Protein AF-A0A6N9UDH8-F1 (afdb_monomer)

Radius of gyration: 23.24 Å; Cα contacts (8 Å, |Δi|>4): 246; chains: 1; bounding box: 68×42×66 Å

Nearest PDB structures (foldseek):
  5zhv-assembly1_B  TM=7.743E-01  e=1.890E-01  Mycobacterium tuberculosis H37Rv
  3l9f-assembly2_C  TM=6.237E-01  e=5.516E-01  Streptococcus mutans UA159
  3kn1-assembly1_A  TM=4.783E-01  e=1.127E+00  Homo sapiens
  6hiv-assembly1_BN  TM=2.450E-01  e=2.397E-01  Trypanosoma brucei brucei
  7aoi-assembly1_BN  TM=2.196E-01  e=3.228E-01  Trypanosoma brucei

Solvent-accessible surface area (backbone atoms only — not comparable to full-atom values): 11457 Å² total; per-residue (Å²): 134,87,71,74,42,57,47,70,57,99,63,96,19,55,57,55,58,36,44,77,68,72,48,82,66,96,52,63,62,60,62,48,49,58,35,36,77,69,52,23,34,47,79,46,80,40,92,46,98,90,48,73,36,41,28,42,32,76,30,75,60,23,48,53,52,52,32,52,75,71,67,38,70,75,89,75,78,82,51,56,74,56,68,52,71,68,55,44,48,57,50,27,48,28,51,69,35,42,91,77,22,29,46,58,89,78,49,62,77,76,51,48,57,46,35,42,70,20,38,68,94,53,49,32,57,48,26,32,44,80,46,78,44,81,43,77,42,82,66,58,52,96,92,52,79,79,50,77,50,72,50,80,44,49,21,35,30,73,36,72,63,24,51,50,51,46,69,74,39,45,67,61,46,46,63,75,38,66,90,46,80,67,71,79,82,67,80,78,77,79,82,81,124

Mean predicted aligned error: 14.19 Å

Organism: Streptomyces halstedii (NCBI:txid1944)

Secondary structure (DSSP, 8-state):
-PPPEESS-SSS-HHHHHHTTT---TTHHHHHHHHHHTTSEEEEEE--SSS-EEEEEE-HHHHHHHHHHTT--S-----TTPPPHHHHHHHHHHHHHGGG-EEGGGS-HHHHHHHHS-BGGGTB---EEEEEEEEEEE---TTSPP-EEEEEEEEEEE-HHHHHHHHHHHHHHHHH-TTS--PPPPPPPP---

Sequence (193 aa):
MWRRIPLNTAGPTLTSRLRSKGVHDPGASSTLTALTNRGLVEVDYLPGLLSTIVCVRITPAGRTTARAGLGYGTRWVKHQWALSEWLWREFTKVVAAGEDGLRTEQMWPSAHGYLVHGELVRGNRPYLRVEKTQIKVDQSGPGEAPYYTSYERCCYVLVDAGRAHYAERLADYREVYPDVAAPDLPPAPATTS

Structure (mmCIF, N/CA/C/O backbone):
data_AF-A0A6N9UDH8-F1
#
_entry.id   AF-A0A6N9UDH8-F1
#
loop_
_atom_site.group_PDB
_atom_site.id
_atom_site.type_symbol
_atom_site.label_atom_id
_atom_site.label_alt_id
_atom_site.label_comp_id
_atom_site.label_asym_id
_atom_site.label_entity_id
_atom_site.label_seq_id
_atom_site.pdbx_PDB_ins_code
_atom_site.Cartn_x
_atom_site.Cartn_y
_atom_site.Cartn_z
_atom_site.occupancy
_atom_site.B_iso_or_equiv
_atom_site.auth_seq_id
_atom_site.auth_comp_id
_atom_site.auth_asym_id
_atom_site.auth_atom_id
_atom_site.pdbx_PDB_model_num
ATOM 1 N N . MET A 1 1 ? 11.562 3.421 -2.581 1.00 42.09 1 MET A N 1
ATOM 2 C CA . MET A 1 1 ? 13.025 3.232 -2.701 1.00 42.09 1 MET A CA 1
ATOM 3 C C . MET A 1 1 ? 13.328 1.794 -2.293 1.00 42.09 1 MET A C 1
ATOM 5 O O . MET A 1 1 ? 13.023 1.440 -1.161 1.00 42.09 1 MET A O 1
ATOM 9 N N . TRP A 1 2 ? 13.763 0.930 -3.217 1.00 56.19 2 TRP A N 1
ATOM 10 C CA . TRP A 1 2 ? 13.979 -0.496 -2.914 1.00 56.19 2 TRP A CA 1
ATOM 11 C C . TRP A 1 2 ? 15.327 -0.710 -2.219 1.00 56.19 2 TRP A C 1
ATOM 13 O O . TRP A 1 2 ? 16.298 -0.013 -2.510 1.00 56.19 2 TRP A O 1
ATOM 23 N N . ARG A 1 3 ? 15.344 -1.637 -1.257 1.00 67.06 3 ARG A N 1
ATOM 24 C CA . ARG A 1 3 ? 16.438 -1.829 -0.296 1.00 67.06 3 ARG A CA 1
ATOM 25 C C . ARG A 1 3 ? 17.605 -2.602 -0.919 1.00 67.06 3 ARG A C 1
ATOM 27 O O . ARG A 1 3 ? 17.388 -3.510 -1.716 1.00 67.06 3 ARG A O 1
ATOM 34 N N . ARG A 1 4 ? 18.830 -2.261 -0.510 1.00 76.81 4 ARG A N 1
ATOM 35 C CA . ARG A 1 4 ? 20.032 -3.077 -0.747 1.00 76.81 4 ARG A CA 1
ATOM 36 C C . ARG A 1 4 ? 19.897 -4.386 0.029 1.00 76.81 4 ARG A C 1
ATOM 38 O O . ARG A 1 4 ? 19.589 -4.346 1.221 1.00 76.81 4 ARG A O 1
ATOM 45 N N . ILE A 1 5 ? 20.115 -5.522 -0.630 1.00 77.75 5 ILE A N 1
ATOM 46 C CA . ILE A 1 5 ? 20.046 -6.840 0.012 1.00 77.75 5 ILE A CA 1
ATOM 47 C C . ILE A 1 5 ? 21.467 -7.409 0.101 1.00 77.75 5 ILE A C 1
ATOM 49 O O . ILE A 1 5 ? 22.116 -7.549 -0.938 1.00 77.75 5 ILE A O 1
ATOM 53 N N . PRO A 1 6 ? 21.971 -7.726 1.306 1.00 70.88 6 PRO A N 1
ATOM 54 C CA . PRO A 1 6 ? 23.271 -8.363 1.455 1.00 70.88 6 PRO A CA 1
ATOM 55 C C . PRO A 1 6 ? 23.224 -9.820 0.978 1.00 70.88 6 PRO A C 1
ATOM 57 O O . PRO A 1 6 ? 22.298 -10.573 1.297 1.00 70.88 6 PRO A O 1
ATOM 60 N N . LEU A 1 7 ? 24.241 -10.216 0.219 1.00 70.06 7 LEU A N 1
ATOM 61 C CA . LEU A 1 7 ? 24.349 -11.535 -0.396 1.00 70.06 7 LEU A CA 1
ATOM 62 C C . LEU A 1 7 ? 25.154 -12.523 0.465 1.00 70.06 7 LEU A C 1
ATOM 64 O O . LEU A 1 7 ? 24.842 -13.709 0.471 1.00 70.06 7 LEU A O 1
ATOM 68 N N . ASN A 1 8 ? 26.147 -12.051 1.224 1.00 66.06 8 ASN A N 1
ATOM 69 C CA . ASN A 1 8 ? 27.139 -12.886 1.916 1.00 66.06 8 ASN A CA 1
ATOM 70 C C . ASN A 1 8 ? 27.341 -12.539 3.410 1.00 66.06 8 ASN A C 1
ATOM 72 O O . ASN A 1 8 ? 28.464 -12.530 3.903 1.00 66.06 8 ASN A O 1
ATOM 76 N N . THR A 1 9 ? 26.269 -12.257 4.153 1.00 58.06 9 THR A N 1
ATOM 77 C CA . THR A 1 9 ? 26.335 -12.032 5.613 1.00 58.06 9 THR A CA 1
ATOM 78 C C . THR A 1 9 ? 26.135 -13.317 6.431 1.00 58.06 9 THR A C 1
ATOM 80 O O . THR A 1 9 ? 25.664 -14.324 5.921 1.00 58.06 9 THR A O 1
ATOM 83 N N . ALA A 1 10 ? 26.467 -13.294 7.727 1.00 48.41 10 ALA A N 1
ATOM 84 C CA . ALA A 1 10 ? 26.356 -14.448 8.635 1.00 48.41 10 ALA A CA 1
ATOM 85 C C . ALA A 1 10 ? 24.906 -14.844 9.034 1.00 48.41 10 ALA A C 1
ATOM 87 O O . ALA A 1 10 ? 24.718 -15.783 9.800 1.00 48.41 10 ALA A O 1
ATOM 88 N N . GLY A 1 11 ? 23.880 -14.133 8.542 1.00 52.06 11 GLY A N 1
ATOM 89 C CA . GLY A 1 11 ? 22.453 -14.426 8.775 1.00 52.06 11 GLY A CA 1
ATOM 90 C C . GLY A 1 11 ? 21.787 -15.160 7.598 1.00 52.06 11 GLY A C 1
ATOM 91 O O . GLY A 1 11 ? 22.485 -15.570 6.675 1.00 52.06 11 GLY A O 1
ATOM 92 N N . PRO A 1 12 ? 20.443 -15.318 7.563 1.00 52.31 12 PRO A N 1
ATOM 93 C CA . PRO A 1 12 ? 19.741 -15.926 6.429 1.00 52.31 12 PRO A CA 1
ATOM 94 C C . PRO A 1 12 ? 19.909 -15.062 5.169 1.00 52.31 12 PRO A C 1
ATOM 96 O O . PRO A 1 12 ? 19.145 -14.132 4.904 1.00 52.31 12 PRO A O 1
ATOM 99 N N . THR A 1 13 ? 20.955 -15.364 4.407 1.00 64.31 13 THR A N 1
ATOM 100 C CA . THR A 1 13 ? 21.354 -14.651 3.194 1.00 64.31 13 THR A CA 1
ATOM 101 C C . THR A 1 13 ? 20.371 -14.869 2.058 1.00 64.31 13 THR A C 1
ATOM 103 O O . THR A 1 13 ? 19.638 -15.862 2.017 1.00 64.31 13 THR A O 1
ATOM 106 N N . LEU A 1 14 ? 20.406 -13.968 1.073 1.00 66.94 14 LEU A N 1
ATOM 107 C CA . LEU A 1 14 ? 19.772 -14.198 -0.225 1.00 66.94 14 LEU A CA 1
ATOM 108 C C . LEU A 1 14 ? 20.142 -15.586 -0.785 1.00 66.94 14 LEU A C 1
ATOM 110 O O . LEU A 1 14 ? 19.269 -16.306 -1.253 1.00 66.94 14 LEU A O 1
ATOM 114 N N . THR A 1 15 ? 21.393 -16.015 -0.618 1.00 67.81 15 THR A N 1
ATOM 115 C CA . THR A 1 15 ? 21.896 -17.343 -1.002 1.00 67.81 15 THR A CA 1
ATOM 116 C C . THR A 1 15 ? 21.181 -18.487 -0.283 1.00 67.81 15 THR A C 1
ATOM 118 O O . THR A 1 15 ? 20.819 -19.482 -0.907 1.00 67.81 15 THR A O 1
ATOM 121 N N . SER A 1 16 ? 20.910 -18.340 1.017 1.00 67.94 16 SER A N 1
ATOM 122 C CA . SER A 1 16 ? 20.153 -19.334 1.793 1.00 67.94 16 SER A CA 1
ATOM 123 C C . SER A 1 16 ? 18.704 -19.445 1.306 1.00 67.94 16 SER A C 1
ATOM 125 O O . SER A 1 16 ? 18.174 -20.547 1.184 1.00 67.94 16 SER A O 1
ATOM 127 N N . ARG A 1 17 ? 18.084 -18.311 0.951 1.00 71.06 17 ARG A N 1
ATOM 128 C CA . ARG A 1 17 ? 16.719 -18.256 0.394 1.00 71.06 17 ARG A CA 1
ATOM 129 C C . ARG A 1 17 ? 16.627 -18.792 -1.037 1.00 71.06 17 ARG A C 1
ATOM 131 O O . ARG A 1 17 ? 15.602 -19.349 -1.418 1.00 71.06 17 ARG A O 1
ATOM 138 N N . LEU A 1 18 ? 17.672 -18.607 -1.840 1.00 71.38 18 LEU A N 1
ATOM 139 C CA . LEU A 1 18 ? 17.760 -19.187 -3.182 1.00 71.38 18 LEU A CA 1
ATOM 140 C C . LEU A 1 18 ? 17.900 -20.710 -3.097 1.00 71.38 18 LEU A C 1
ATOM 142 O O . LEU A 1 18 ? 17.153 -21.430 -3.759 1.00 71.38 18 LEU A O 1
ATOM 146 N N . ARG A 1 19 ? 18.757 -21.198 -2.193 1.00 70.06 19 ARG A N 1
ATOM 147 C CA . ARG A 1 19 ? 18.934 -22.633 -1.946 1.00 70.06 19 ARG A CA 1
ATOM 148 C C . ARG A 1 19 ? 17.647 -23.302 -1.467 1.00 70.06 19 ARG A C 1
ATOM 150 O O . ARG A 1 19 ? 17.306 -24.367 -1.966 1.00 70.06 19 ARG A O 1
ATOM 157 N N . SER A 1 20 ? 16.890 -22.666 -0.568 1.00 72.00 20 SER A N 1
ATOM 158 C CA . SER A 1 20 ? 15.591 -23.200 -0.124 1.00 72.00 20 SER A CA 1
ATOM 159 C C . SER A 1 20 ? 14.538 -23.264 -1.239 1.00 72.00 20 SER A C 1
ATOM 161 O O . SER A 1 20 ? 13.520 -23.923 -1.071 1.00 72.00 20 SER A O 1
ATOM 163 N N . LYS A 1 21 ? 14.760 -22.580 -2.368 1.00 70.44 21 LYS A N 1
ATOM 164 C CA . LYS A 1 21 ? 13.920 -22.648 -3.574 1.00 70.44 21 LYS A CA 1
ATOM 165 C C . LYS A 1 21 ? 14.500 -23.573 -4.654 1.00 70.44 21 LYS A C 1
ATOM 167 O O . LYS A 1 21 ? 14.074 -23.502 -5.800 1.00 70.44 21 LYS A O 1
ATOM 172 N N . GLY A 1 22 ? 15.484 -24.408 -4.309 1.00 60.44 22 GLY A N 1
ATOM 173 C CA . GLY A 1 22 ? 16.127 -25.346 -5.235 1.00 60.44 22 GLY A CA 1
ATOM 174 C C . GLY A 1 22 ? 17.090 -24.694 -6.232 1.00 60.44 22 GLY A C 1
ATOM 175 O O . GLY A 1 22 ? 17.584 -25.367 -7.132 1.00 60.44 22 GLY A O 1
ATOM 176 N N . VAL A 1 23 ? 17.386 -23.397 -6.086 1.00 64.50 23 VAL A N 1
ATOM 177 C CA . VAL A 1 23 ? 18.347 -22.699 -6.945 1.00 64.50 23 VAL A CA 1
ATOM 178 C C . VAL A 1 23 ? 19.747 -22.908 -6.374 1.00 64.50 23 VAL A C 1
ATOM 180 O O . VAL A 1 23 ? 20.160 -22.243 -5.420 1.00 64.50 23 VAL A O 1
ATOM 183 N N . HIS A 1 24 ? 20.468 -23.862 -6.957 1.00 58.75 24 HIS A N 1
ATOM 184 C CA . HIS A 1 24 ? 21.868 -24.131 -6.655 1.00 58.75 24 HIS A CA 1
ATOM 185 C C . HIS A 1 24 ? 22.752 -23.356 -7.630 1.00 58.75 24 HIS A C 1
ATOM 187 O O . HIS A 1 24 ? 22.912 -23.761 -8.776 1.00 58.75 24 HIS A O 1
ATOM 193 N N . ASP A 1 25 ? 23.326 -22.242 -7.176 1.00 57.12 25 ASP A N 1
ATOM 194 C CA . ASP A 1 25 ? 24.382 -21.558 -7.919 1.00 57.12 25 ASP A CA 1
ATOM 195 C C . ASP A 1 25 ? 25.749 -21.978 -7.340 1.00 57.12 25 ASP A C 1
ATOM 197 O O . ASP A 1 25 ? 26.071 -21.580 -6.213 1.00 57.12 25 ASP A O 1
ATOM 201 N N . PRO A 1 26 ? 26.546 -22.805 -8.046 1.00 49.59 26 PRO A N 1
ATOM 202 C CA . PRO A 1 26 ? 27.889 -23.185 -7.606 1.00 49.59 26 PRO A CA 1
ATOM 203 C C . PRO A 1 26 ? 28.876 -22.003 -7.629 1.00 49.59 26 PRO A C 1
ATOM 205 O O . PRO A 1 26 ? 29.970 -22.116 -7.079 1.00 49.59 26 PRO A O 1
ATOM 208 N N . GLY A 1 27 ? 28.489 -20.853 -8.196 1.00 54.31 27 GLY A N 1
ATOM 209 C CA . GLY A 1 27 ? 29.256 -19.615 -8.161 1.00 54.31 27 GLY A CA 1
ATOM 210 C C . GLY A 1 27 ? 28.369 -18.397 -8.415 1.00 54.31 27 GLY A C 1
ATOM 211 O O . GLY A 1 27 ? 28.306 -17.912 -9.547 1.00 54.31 27 GLY A O 1
ATOM 212 N N . ALA A 1 28 ? 27.774 -17.857 -7.339 1.00 59.81 28 ALA A N 1
ATOM 213 C CA . ALA A 1 28 ? 26.904 -16.666 -7.335 1.00 59.81 28 ALA A CA 1
ATOM 214 C C . ALA A 1 28 ? 27.447 -15.480 -8.157 1.00 59.81 28 ALA A C 1
ATOM 216 O O . ALA A 1 28 ? 26.684 -14.658 -8.665 1.00 59.81 28 ALA A O 1
ATOM 217 N N . SER A 1 29 ? 28.768 -15.397 -8.320 1.00 65.94 29 SER A N 1
ATOM 218 C CA . SER A 1 29 ? 29.450 -14.385 -9.122 1.00 65.94 29 SER A CA 1
ATOM 219 C C . SER A 1 29 ? 29.036 -14.396 -10.597 1.00 65.94 29 SER A C 1
ATOM 221 O O . SER A 1 29 ? 28.836 -13.329 -11.163 1.00 65.94 29 SER A O 1
ATOM 223 N N . SER A 1 30 ? 28.853 -15.561 -11.227 1.00 72.12 30 SER A N 1
ATOM 224 C CA . SER A 1 30 ? 28.571 -15.642 -12.672 1.00 72.12 30 SER A CA 1
ATOM 225 C C . SER A 1 30 ? 27.176 -15.111 -13.026 1.00 72.12 30 SER A C 1
ATOM 227 O O . SER A 1 30 ? 27.031 -14.285 -13.932 1.00 72.12 30 SER A O 1
ATOM 229 N N . THR A 1 31 ? 26.163 -15.489 -12.243 1.00 78.50 31 THR A N 1
ATOM 230 C CA . THR A 1 31 ? 24.792 -14.982 -12.363 1.00 78.50 31 THR A CA 1
ATOM 231 C C . THR A 1 31 ? 24.732 -13.482 -12.077 1.00 78.50 31 THR A C 1
ATOM 233 O O . THR A 1 31 ? 24.109 -12.731 -12.829 1.00 78.50 31 THR A O 1
ATOM 236 N N . LEU A 1 32 ? 25.420 -13.008 -11.032 1.00 78.75 32 LEU A N 1
ATOM 237 C CA . LEU A 1 32 ? 25.454 -11.581 -10.694 1.00 78.75 32 LEU A CA 1
ATOM 238 C C . LEU A 1 32 ? 26.148 -10.746 -11.769 1.00 78.75 32 LEU A C 1
ATOM 240 O O . LEU A 1 32 ? 25.608 -9.713 -12.164 1.00 78.75 32 LEU A O 1
ATOM 244 N N . THR A 1 33 ? 27.288 -11.196 -12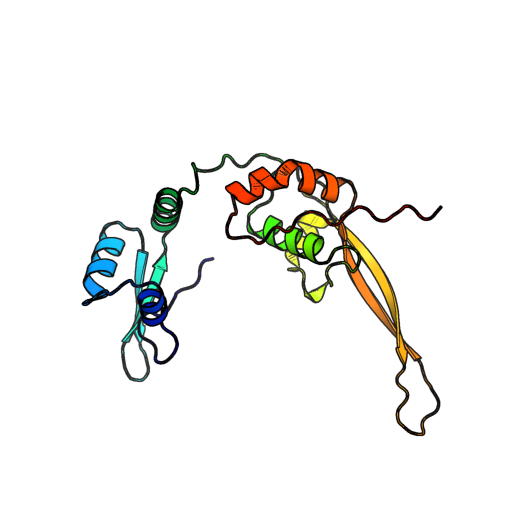.294 1.00 81.56 33 THR A N 1
ATOM 245 C CA . THR A 1 33 ? 27.962 -10.548 -13.428 1.00 81.56 33 THR A CA 1
ATOM 246 C C . THR A 1 33 ? 27.040 -10.497 -14.644 1.00 81.56 33 THR A C 1
ATOM 248 O O . THR A 1 33 ? 26.880 -9.444 -15.258 1.00 81.56 33 THR A O 1
ATOM 251 N N . ALA A 1 34 ? 26.354 -11.596 -14.958 1.00 85.56 34 ALA A N 1
ATOM 252 C CA . ALA A 1 34 ? 25.438 -11.674 -16.090 1.00 85.56 34 ALA A CA 1
ATOM 253 C C . ALA A 1 34 ? 24.215 -10.742 -15.949 1.00 85.56 34 ALA A C 1
ATOM 255 O O . ALA A 1 34 ? 23.743 -10.193 -16.949 1.00 85.56 34 ALA A O 1
ATOM 256 N N . LEU A 1 35 ? 23.695 -10.551 -14.733 1.00 89.56 35 LEU A N 1
ATOM 257 C CA . LEU A 1 35 ? 22.601 -9.615 -14.448 1.00 89.56 35 LEU A CA 1
ATOM 258 C C . LEU A 1 35 ? 23.078 -8.156 -14.431 1.00 89.56 35 LEU A C 1
ATOM 260 O O . LEU A 1 35 ? 22.350 -7.271 -14.883 1.00 89.56 35 LEU A O 1
ATOM 264 N N . THR A 1 36 ? 24.300 -7.911 -13.955 1.00 89.31 36 THR A N 1
ATOM 265 C CA . THR A 1 36 ? 24.921 -6.579 -13.921 1.00 89.31 36 THR A CA 1
ATOM 266 C C . THR A 1 36 ? 25.231 -6.092 -15.334 1.00 89.31 36 THR A C 1
ATOM 268 O O . THR A 1 36 ? 24.852 -4.982 -15.693 1.00 89.31 36 THR A O 1
ATOM 271 N N . ASN A 1 37 ? 25.807 -6.949 -16.186 1.00 91.12 37 ASN A N 1
ATOM 272 C CA . ASN A 1 37 ? 26.110 -6.629 -17.588 1.00 91.12 37 ASN A CA 1
ATOM 273 C C . ASN A 1 37 ? 24.854 -6.305 -18.408 1.00 91.12 37 ASN A C 1
ATOM 275 O O . ASN A 1 37 ? 24.911 -5.529 -19.356 1.00 91.12 37 ASN A O 1
ATOM 279 N N . ARG A 1 38 ? 23.704 -6.877 -18.036 1.00 90.50 38 ARG A N 1
ATOM 280 C CA . ARG A 1 38 ? 22.399 -6.564 -18.641 1.00 90.50 38 ARG A CA 1
ATOM 281 C C . ARG A 1 38 ? 21.718 -5.343 -18.008 1.00 90.50 38 ARG A C 1
ATOM 283 O O . ARG A 1 38 ? 20.581 -5.036 -18.353 1.00 90.50 38 ARG A O 1
ATOM 290 N N . GLY A 1 39 ? 22.370 -4.676 -17.054 1.00 88.31 39 GLY A N 1
ATOM 291 C CA . GLY A 1 39 ? 21.828 -3.525 -16.332 1.00 88.31 39 GLY A CA 1
ATOM 292 C C . GLY A 1 39 ? 20.595 -3.848 -15.484 1.00 88.31 39 GLY A C 1
ATOM 293 O O . GLY A 1 39 ? 19.799 -2.953 -15.201 1.00 88.31 39 GLY A O 1
ATOM 294 N N . LEU A 1 40 ? 20.387 -5.113 -15.101 1.00 88.12 40 LEU A N 1
ATOM 295 C CA . LEU A 1 40 ? 19.204 -5.564 -14.353 1.00 88.12 40 LEU A CA 1
ATOM 296 C C . LEU A 1 40 ? 19.396 -5.459 -12.838 1.00 88.12 40 LEU A C 1
ATOM 298 O O . LEU A 1 40 ? 18.440 -5.248 -12.089 1.00 88.12 40 LEU A O 1
ATOM 302 N N . VAL A 1 41 ? 20.635 -5.572 -12.378 1.00 88.94 41 VAL A N 1
ATOM 303 C CA . VAL A 1 41 ? 21.009 -5.349 -10.983 1.00 88.94 41 VAL A CA 1
ATOM 304 C C . VAL A 1 41 ? 22.250 -4.471 -10.921 1.00 88.94 41 VAL A C 1
ATOM 306 O O . VAL A 1 41 ? 23.029 -4.412 -11.866 1.00 88.94 41 VAL A O 1
ATOM 309 N N . GLU A 1 42 ? 22.423 -3.802 -9.795 1.00 88.06 42 GLU A N 1
ATOM 310 C CA . GLU A 1 42 ? 23.655 -3.135 -9.404 1.00 88.06 42 GLU A CA 1
ATOM 311 C C . GLU A 1 42 ? 24.243 -3.867 -8.201 1.00 88.06 42 GLU A C 1
ATOM 313 O O . GLU A 1 42 ? 23.503 -4.324 -7.320 1.00 88.06 42 GLU A O 1
ATOM 318 N N . VAL A 1 43 ? 25.568 -3.982 -8.180 1.00 86.25 43 VAL A N 1
ATOM 319 C CA . VAL A 1 43 ? 26.317 -4.665 -7.127 1.00 86.25 43 VAL A CA 1
ATOM 320 C C . VAL A 1 43 ? 27.238 -3.655 -6.460 1.00 86.25 43 VAL A C 1
ATOM 322 O O . VAL A 1 43 ? 28.121 -3.095 -7.103 1.00 86.25 43 VAL A O 1
ATOM 325 N N . ASP A 1 44 ? 27.022 -3.448 -5.167 1.00 84.19 44 ASP A N 1
ATOM 326 C CA . ASP A 1 44 ? 27.853 -2.613 -4.310 1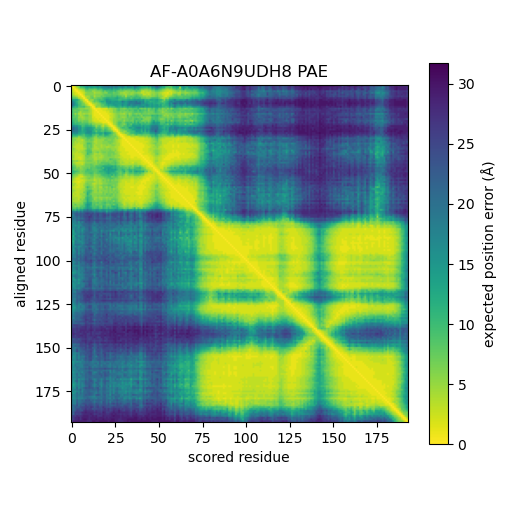.00 84.19 44 ASP A CA 1
ATOM 327 C C . ASP A 1 44 ? 28.730 -3.515 -3.431 1.00 84.19 44 ASP A C 1
ATOM 329 O O . ASP A 1 44 ? 28.255 -4.505 -2.864 1.00 84.19 44 ASP A O 1
ATOM 333 N N . TYR A 1 45 ? 29.995 -3.139 -3.267 1.00 83.81 45 TYR A N 1
ATOM 334 C CA . TYR A 1 45 ? 30.928 -3.792 -2.351 1.00 83.81 45 TYR A CA 1
ATOM 335 C C . TYR A 1 45 ? 31.152 -2.873 -1.157 1.00 83.81 45 TYR A C 1
ATOM 337 O O . TYR A 1 45 ? 31.744 -1.803 -1.287 1.00 83.81 45 TYR A O 1
ATOM 345 N N . LEU A 1 46 ? 30.646 -3.274 0.005 1.00 80.62 46 LEU A N 1
ATOM 346 C CA . LEU A 1 46 ? 30.781 -2.515 1.241 1.00 80.62 46 LEU A CA 1
ATOM 347 C C . LEU A 1 46 ? 31.854 -3.150 2.135 1.00 80.62 46 LEU A C 1
ATOM 349 O O . LEU A 1 46 ? 31.954 -4.380 2.192 1.00 80.62 46 LEU A O 1
ATOM 353 N N . PRO A 1 47 ? 32.649 -2.347 2.861 1.00 78.06 47 PRO A N 1
ATOM 354 C CA . PRO A 1 47 ? 33.561 -2.884 3.859 1.00 78.06 47 PRO A CA 1
ATOM 355 C C . PRO A 1 47 ? 32.757 -3.559 4.979 1.00 78.06 47 PRO A C 1
ATOM 357 O O . PRO A 1 47 ? 31.800 -2.987 5.502 1.00 78.06 47 PRO A O 1
ATOM 360 N N . GLY A 1 48 ? 33.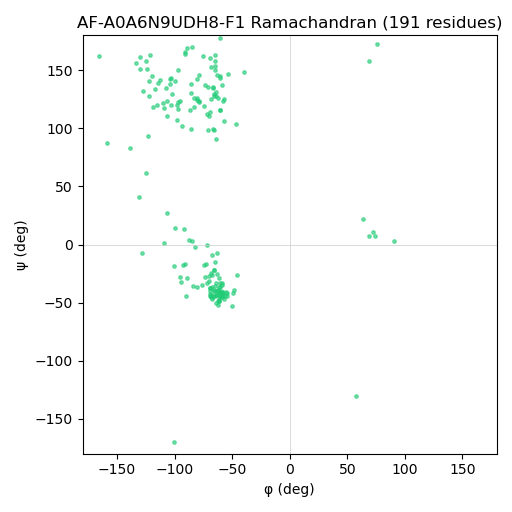136 -4.782 5.341 1.00 73.31 48 GLY A N 1
ATOM 361 C CA . GLY A 1 48 ? 32.614 -5.489 6.509 1.00 73.31 48 GLY A CA 1
ATOM 362 C C . GLY A 1 48 ? 33.740 -5.849 7.473 1.00 73.31 48 GLY A C 1
ATOM 363 O O . GLY A 1 48 ? 34.912 -5.835 7.111 1.00 73.31 48 GLY A O 1
ATOM 364 N N . LEU A 1 49 ? 33.370 -6.173 8.715 1.00 70.50 49 LEU A N 1
ATOM 365 C CA . LEU A 1 49 ? 34.313 -6.360 9.825 1.00 70.50 49 LEU A CA 1
ATOM 366 C C . LEU A 1 49 ? 35.341 -7.484 9.584 1.00 70.50 49 LEU A C 1
ATOM 368 O O . LEU A 1 49 ? 36.472 -7.381 10.040 1.00 70.50 49 LEU A O 1
ATOM 372 N N . LEU A 1 50 ? 34.947 -8.546 8.871 1.00 71.38 50 LEU A N 1
ATOM 373 C CA . LEU A 1 50 ? 35.785 -9.723 8.583 1.00 71.38 50 LEU A CA 1
ATOM 374 C C . LEU A 1 50 ? 35.835 -10.089 7.088 1.00 71.38 50 LEU A C 1
ATOM 376 O O . LEU A 1 50 ? 36.556 -11.001 6.697 1.00 71.38 50 LEU A O 1
ATOM 380 N N . SER A 1 51 ? 35.031 -9.433 6.248 1.00 73.06 51 SER A N 1
ATOM 381 C CA . SER A 1 51 ? 34.956 -9.677 4.801 1.00 73.06 51 SER A CA 1
ATOM 382 C C . SER A 1 51 ? 34.216 -8.539 4.096 1.00 73.06 51 SER A C 1
ATOM 384 O O . SER A 1 51 ? 33.486 -7.777 4.728 1.00 73.06 51 SER A O 1
ATOM 386 N N . THR A 1 52 ? 34.375 -8.427 2.777 1.00 77.06 52 THR A N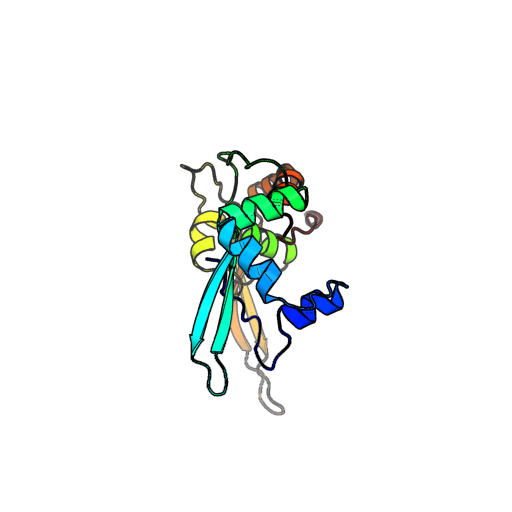 1
ATOM 387 C CA . THR A 1 52 ? 33.582 -7.508 1.951 1.00 77.06 52 THR A CA 1
ATOM 388 C C . THR A 1 52 ? 32.128 -7.969 1.888 1.00 77.06 52 THR A C 1
ATOM 390 O O . THR A 1 52 ? 31.848 -9.097 1.479 1.00 77.06 52 THR A O 1
ATOM 393 N N . ILE A 1 53 ? 31.192 -7.090 2.242 1.00 76.88 53 ILE A N 1
ATOM 394 C CA . ILE A 1 53 ? 29.757 -7.339 2.103 1.00 76.88 53 ILE A CA 1
ATOM 395 C C . ILE A 1 53 ? 29.354 -7.002 0.669 1.00 76.88 53 ILE A C 1
ATOM 397 O O . ILE A 1 53 ? 29.449 -5.855 0.234 1.00 76.88 53 ILE A O 1
ATOM 401 N N . VAL A 1 54 ? 28.868 -8.003 -0.054 1.00 80.06 54 VAL A N 1
ATOM 402 C CA . VAL A 1 54 ? 28.299 -7.840 -1.390 1.00 80.06 54 VAL A CA 1
ATOM 403 C C . VAL A 1 54 ? 26.824 -7.491 -1.232 1.00 80.06 54 VAL A C 1
ATOM 405 O O . VAL A 1 54 ? 26.034 -8.288 -0.720 1.00 80.06 54 VAL A O 1
ATOM 408 N N . CYS A 1 55 ? 26.440 -6.297 -1.664 1.00 81.75 55 CYS A N 1
ATOM 409 C CA . CYS A 1 55 ? 25.060 -5.835 -1.675 1.00 81.75 55 CYS A CA 1
ATOM 410 C C . CYS A 1 55 ? 24.535 -5.798 -3.105 1.00 81.75 55 CYS A C 1
ATOM 412 O O . CYS A 1 55 ? 25.182 -5.261 -3.995 1.00 81.75 55 CYS A O 1
ATOM 414 N N . VAL A 1 56 ? 23.325 -6.313 -3.314 1.00 84.38 56 VAL A N 1
ATOM 415 C CA . VAL A 1 56 ? 22.669 -6.284 -4.624 1.00 84.38 56 VAL A CA 1
ATOM 416 C C . VAL A 1 56 ? 21.429 -5.405 -4.556 1.00 84.38 56 VAL A C 1
ATOM 418 O O . VAL A 1 56 ? 20.658 -5.452 -3.589 1.00 84.38 56 VAL A O 1
ATOM 421 N N . ARG A 1 57 ? 21.224 -4.606 -5.602 1.00 87.06 57 ARG A N 1
ATOM 422 C CA . ARG A 1 57 ? 20.023 -3.797 -5.810 1.00 87.06 57 ARG A CA 1
ATOM 423 C C . ARG A 1 57 ? 19.454 -4.066 -7.197 1.00 87.06 57 ARG A C 1
ATOM 425 O O . ARG A 1 57 ? 20.169 -3.989 -8.183 1.00 87.06 57 ARG A O 1
ATOM 432 N N . ILE A 1 58 ? 18.151 -4.313 -7.294 1.00 86.06 58 ILE A N 1
ATOM 433 C CA . ILE A 1 58 ? 17.477 -4.413 -8.594 1.00 86.06 58 ILE A CA 1
ATOM 434 C C . ILE A 1 58 ? 17.316 -3.021 -9.230 1.00 86.06 58 ILE A C 1
ATOM 436 O O . ILE A 1 58 ? 16.972 -2.049 -8.547 1.00 86.06 58 ILE A O 1
ATOM 440 N N . THR A 1 59 ? 17.564 -2.903 -10.532 1.00 83.12 59 THR A N 1
ATOM 441 C CA . THR A 1 59 ? 17.374 -1.649 -11.280 1.00 83.12 59 THR A CA 1
ATOM 442 C C . THR A 1 59 ? 15.919 -1.505 -11.745 1.00 83.12 59 THR A C 1
ATOM 444 O O . THR A 1 59 ? 15.127 -2.449 -11.656 1.00 83.12 59 THR A O 1
ATOM 447 N N . PRO A 1 60 ? 15.499 -0.338 -12.269 1.00 77.44 60 PRO A N 1
ATOM 448 C CA . PRO A 1 60 ? 14.220 -0.227 -12.966 1.00 77.44 60 PRO A CA 1
ATOM 449 C C . PRO A 1 60 ? 14.058 -1.241 -14.110 1.00 77.44 60 PRO A C 1
ATOM 451 O O . PRO A 1 60 ? 13.015 -1.885 -14.181 1.00 77.44 60 PRO A O 1
ATOM 454 N N . ALA A 1 61 ? 15.088 -1.441 -14.939 1.00 76.38 61 ALA A N 1
ATOM 455 C CA . ALA A 1 61 ? 15.068 -2.420 -16.028 1.00 76.38 61 ALA A CA 1
ATOM 456 C C . ALA A 1 61 ? 14.990 -3.866 -15.508 1.00 76.38 61 ALA A C 1
ATOM 458 O O . ALA A 1 61 ? 14.219 -4.674 -16.030 1.00 76.38 61 ALA A O 1
ATOM 459 N N . GLY A 1 62 ? 15.709 -4.170 -14.423 1.00 83.62 62 GLY A N 1
ATOM 460 C CA . GLY A 1 62 ? 15.623 -5.447 -13.717 1.00 83.62 62 GLY A CA 1
ATOM 461 C C . GLY A 1 62 ? 14.229 -5.744 -13.201 1.00 83.62 62 GLY A C 1
ATOM 462 O O . GLY A 1 62 ? 13.740 -6.852 -13.380 1.00 83.62 62 GLY A O 1
ATOM 463 N N . ARG A 1 63 ? 13.553 -4.744 -12.625 1.00 79.56 63 ARG A N 1
ATOM 464 C CA . ARG A 1 63 ? 12.164 -4.889 -12.169 1.00 79.56 63 ARG A CA 1
ATOM 465 C C . ARG A 1 63 ? 11.232 -5.191 -13.327 1.00 79.56 63 ARG A C 1
ATOM 467 O O . ARG A 1 63 ? 10.450 -6.122 -13.219 1.00 79.56 63 ARG A O 1
ATOM 474 N N . THR A 1 64 ? 11.317 -4.441 -14.422 1.00 71.75 64 THR A N 1
ATOM 475 C CA . THR A 1 64 ? 10.482 -4.692 -15.605 1.00 71.75 64 THR A CA 1
ATOM 476 C C . THR A 1 64 ? 10.717 -6.094 -16.159 1.00 71.75 64 THR A C 1
ATOM 478 O O . THR A 1 64 ? 9.760 -6.804 -16.436 1.00 71.75 64 THR A O 1
ATOM 481 N N . THR A 1 65 ? 11.977 -6.517 -16.251 1.00 81.81 65 THR A N 1
ATOM 482 C CA . THR A 1 65 ? 12.352 -7.842 -16.765 1.00 81.81 65 THR A CA 1
ATOM 483 C C . THR A 1 65 ? 11.884 -8.961 -15.839 1.00 81.81 65 THR A C 1
ATOM 485 O O . THR A 1 65 ? 11.296 -9.931 -16.301 1.00 81.81 65 THR A O 1
ATOM 488 N N . ALA A 1 66 ? 12.082 -8.810 -14.526 1.00 83.75 66 ALA A N 1
ATOM 489 C CA . ALA A 1 66 ? 11.580 -9.754 -13.533 1.00 83.75 66 ALA A CA 1
ATOM 490 C C . ALA A 1 66 ? 10.051 -9.835 -13.577 1.00 83.75 66 ALA A C 1
ATOM 492 O O . ALA A 1 66 ? 9.497 -10.922 -13.513 1.00 83.75 66 ALA A O 1
ATOM 493 N N . ARG A 1 67 ? 9.370 -8.696 -13.745 1.00 73.88 67 ARG A N 1
ATOM 494 C CA . ARG A 1 67 ? 7.913 -8.648 -13.868 1.00 73.88 67 ARG A CA 1
ATOM 495 C C . ARG A 1 67 ? 7.426 -9.372 -15.117 1.00 73.88 67 ARG A C 1
ATOM 497 O O . ARG A 1 67 ? 6.615 -10.277 -14.987 1.00 73.88 67 ARG A O 1
ATOM 504 N N . ALA A 1 68 ? 8.002 -9.070 -16.275 1.00 74.12 68 ALA A N 1
ATOM 505 C CA . ALA A 1 68 ? 7.690 -9.768 -17.518 1.00 74.12 68 ALA A CA 1
ATOM 506 C C . ALA A 1 68 ? 7.950 -11.284 -17.413 1.00 74.12 68 ALA A C 1
ATOM 508 O O . ALA A 1 68 ? 7.112 -12.080 -17.824 1.00 74.12 68 ALA A O 1
ATOM 509 N N . GLY A 1 69 ? 9.072 -11.693 -16.807 1.00 78.69 69 GLY A N 1
ATOM 510 C CA . GLY A 1 69 ? 9.412 -13.106 -16.600 1.00 78.69 69 GLY A CA 1
ATOM 511 C C . GLY A 1 69 ? 8.513 -13.833 -15.593 1.00 78.69 69 GLY A C 1
ATOM 512 O O . GLY A 1 69 ? 8.363 -15.046 -15.680 1.00 78.69 69 GLY A O 1
ATOM 513 N N . LEU A 1 70 ? 7.891 -13.102 -14.665 1.00 76.19 70 LEU A N 1
ATOM 514 C CA . LEU A 1 70 ? 6.886 -13.618 -13.729 1.00 76.19 70 LEU A CA 1
ATOM 515 C C . LEU A 1 70 ? 5.460 -13.572 -14.304 1.00 76.19 70 LEU A C 1
ATOM 517 O O . LEU A 1 70 ? 4.511 -13.889 -13.594 1.00 76.19 70 LEU A O 1
ATOM 521 N N . GLY A 1 71 ? 5.293 -13.164 -15.566 1.00 65.25 71 GLY A N 1
ATOM 522 C CA . GLY A 1 71 ? 3.978 -12.997 -16.186 1.00 65.25 71 GLY A CA 1
ATOM 523 C C . GLY A 1 71 ? 3.204 -11.778 -15.677 1.00 65.25 71 GLY A C 1
ATOM 524 O O . GLY A 1 71 ? 2.026 -11.633 -15.984 1.00 65.25 71 GLY A O 1
ATOM 525 N N . TYR A 1 72 ? 3.845 -10.878 -14.925 1.00 62.12 72 TYR A N 1
ATOM 526 C CA . TYR A 1 72 ? 3.257 -9.588 -14.583 1.00 62.12 72 TYR A CA 1
ATOM 527 C C . TYR A 1 72 ? 3.245 -8.715 -15.846 1.00 62.12 72 TYR A C 1
ATOM 529 O O . TYR A 1 72 ? 4.304 -8.344 -16.362 1.00 62.12 72 TYR A O 1
ATOM 537 N N . GLY A 1 73 ? 2.040 -8.443 -16.353 1.00 57.28 73 GLY A N 1
ATOM 538 C CA . GLY A 1 73 ? 1.775 -7.839 -17.658 1.00 57.28 73 GLY A CA 1
ATOM 539 C C . GLY A 1 73 ? 2.342 -6.432 -17.892 1.00 57.28 73 GLY A C 1
ATOM 540 O O . GLY A 1 73 ? 2.985 -5.816 -17.036 1.00 57.28 73 GLY A O 1
ATOM 541 N N . THR A 1 74 ? 2.110 -5.955 -19.119 1.00 53.84 74 THR A N 1
ATOM 542 C CA . THR A 1 74 ? 2.555 -4.690 -19.727 1.00 53.84 74 THR A CA 1
ATOM 543 C C . THR A 1 74 ? 2.512 -3.494 -18.773 1.00 53.84 74 THR A C 1
ATOM 545 O O . THR A 1 74 ? 1.644 -3.394 -17.911 1.00 53.84 74 THR A O 1
ATOM 548 N N . ARG A 1 75 ? 3.441 -2.539 -18.956 1.00 56.81 75 ARG A N 1
ATOM 549 C CA . ARG A 1 75 ? 3.498 -1.265 -18.217 1.00 56.81 75 ARG A CA 1
ATOM 550 C C . ARG A 1 75 ? 2.111 -0.617 -18.160 1.00 56.81 75 ARG A C 1
ATOM 552 O O . ARG A 1 75 ? 1.662 -0.019 -19.132 1.00 56.81 75 ARG A O 1
ATOM 559 N N . TRP A 1 76 ? 1.478 -0.729 -17.000 1.00 60.44 76 TRP A N 1
ATOM 560 C CA . TRP A 1 76 ? 0.145 -0.211 -16.741 1.00 60.44 76 TRP A CA 1
ATOM 561 C C . TRP A 1 76 ? 0.077 1.296 -17.012 1.00 60.44 76 TRP A C 1
ATOM 563 O O . TRP A 1 76 ? 0.875 2.079 -16.477 1.00 60.44 76 TRP A O 1
ATOM 573 N N . VAL A 1 77 ? -0.863 1.699 -17.869 1.00 63.81 77 VAL A N 1
ATOM 574 C CA . VAL A 1 77 ? -1.206 3.107 -18.073 1.00 63.81 77 VAL A CA 1
ATOM 575 C C . VAL A 1 77 ? -1.887 3.561 -16.794 1.00 63.81 77 VAL A C 1
ATOM 577 O O . VAL A 1 77 ? -2.953 3.067 -16.443 1.00 63.81 77 VAL A O 1
ATOM 580 N N . LYS A 1 78 ? -1.249 4.475 -16.061 1.00 68.19 78 LYS A N 1
ATOM 581 C CA . LYS A 1 78 ? -1.806 4.968 -14.806 1.00 68.19 78 LYS A CA 1
ATOM 582 C C . LYS A 1 78 ? -3.075 5.758 -15.104 1.00 68.19 78 LYS A C 1
ATOM 584 O O . LYS A 1 78 ? -3.004 6.919 -15.504 1.00 68.19 78 LYS A O 1
ATOM 589 N N . HIS A 1 79 ? -4.220 5.116 -14.921 1.00 74.31 79 HIS A N 1
ATOM 590 C CA . HIS A 1 79 ? -5.504 5.778 -15.037 1.00 74.31 79 HIS A CA 1
ATOM 591 C C . HIS A 1 79 ? -5.650 6.839 -13.945 1.00 74.31 79 HIS A C 1
ATOM 593 O O . HIS A 1 79 ? -5.049 6.738 -12.875 1.00 74.31 79 HIS A O 1
ATOM 599 N N . GLN A 1 80 ? -6.459 7.864 -14.213 1.00 80.00 80 GLN A N 1
ATOM 600 C CA . GLN A 1 80 ? -6.643 8.972 -13.281 1.00 80.00 80 GLN A CA 1
ATOM 601 C C . GLN A 1 80 ? -7.169 8.478 -11.926 1.00 80.00 80 GLN A C 1
ATOM 603 O O . GLN A 1 80 ? -6.626 8.837 -10.902 1.00 80.00 80 GLN A O 1
ATOM 608 N N . TRP A 1 81 ? -8.120 7.545 -11.898 1.00 79.75 81 TRP A N 1
ATOM 609 C CA . TRP A 1 81 ? -8.657 6.967 -10.655 1.00 79.75 81 TRP A CA 1
ATOM 610 C C . TRP A 1 81 ? -7.633 6.184 -9.815 1.00 79.75 81 TRP A C 1
ATOM 612 O O . TRP A 1 81 ? -7.952 5.704 -8.725 1.00 79.75 81 TRP A O 1
ATOM 622 N N . ALA A 1 82 ? -6.424 5.974 -10.327 1.00 86.88 82 ALA A N 1
ATOM 623 C CA . ALA A 1 82 ? -5.592 4.901 -9.860 1.00 86.88 82 ALA A CA 1
ATOM 624 C C . ALA A 1 82 ? -4.536 5.333 -8.834 1.00 86.88 82 ALA A C 1
ATOM 626 O O . ALA A 1 82 ? -3.632 6.146 -9.082 1.00 86.88 82 ALA A O 1
ATOM 627 N N . LEU A 1 83 ? -4.641 4.725 -7.657 1.00 89.75 83 LEU A N 1
ATOM 628 C CA . LEU A 1 83 ? -3.730 4.885 -6.540 1.00 89.75 83 LEU A CA 1
ATOM 629 C C . LEU A 1 83 ? -2.340 4.379 -6.928 1.00 89.75 83 LEU A C 1
ATOM 631 O O . LEU A 1 83 ? -2.178 3.431 -7.692 1.00 89.75 83 LEU A O 1
ATOM 635 N N . SER A 1 84 ? -1.306 5.035 -6.399 1.00 87.69 84 SER A N 1
ATOM 636 C CA . SER A 1 84 ? 0.046 4.481 -6.476 1.00 87.69 84 SER A CA 1
ATOM 637 C C . SER A 1 84 ? 0.125 3.182 -5.669 1.00 87.69 84 SER A C 1
ATOM 639 O O . SER A 1 84 ? -0.642 3.007 -4.729 1.00 87.69 84 SER A O 1
ATOM 641 N N . GLU A 1 85 ? 1.100 2.315 -5.963 1.00 88.50 85 GLU A N 1
ATOM 642 C CA . GLU A 1 85 ? 1.333 1.074 -5.198 1.00 88.50 85 GLU A CA 1
ATOM 643 C C . GLU A 1 85 ? 1.377 1.323 -3.683 1.00 88.50 85 GLU A C 1
ATOM 645 O O . GLU A 1 85 ? 0.817 0.573 -2.890 1.00 88.50 85 GLU A O 1
ATOM 650 N N . TRP A 1 86 ? 2.042 2.406 -3.281 1.00 90.69 86 TRP A N 1
ATOM 651 C CA . TRP A 1 86 ? 2.154 2.778 -1.879 1.00 90.69 86 TRP A CA 1
ATOM 652 C C . TRP A 1 86 ? 0.801 3.194 -1.282 1.00 90.69 86 TRP A C 1
ATOM 654 O O . TRP A 1 86 ? 0.443 2.687 -0.224 1.00 90.69 86 TRP A O 1
ATOM 664 N N . LEU A 1 87 ? 0.023 4.042 -1.968 1.00 92.31 87 LEU A N 1
ATOM 665 C CA . LEU A 1 87 ? -1.318 4.416 -1.502 1.00 92.31 87 LEU A CA 1
ATOM 666 C C . LEU A 1 87 ? -2.260 3.213 -1.465 1.00 92.31 87 LEU A C 1
ATOM 668 O O . LEU A 1 87 ? -3.020 3.072 -0.515 1.00 92.31 87 LEU A O 1
ATOM 672 N N . TRP A 1 88 ? -2.178 2.331 -2.461 1.00 93.12 88 TRP A N 1
ATOM 673 C CA . TRP A 1 88 ? -2.950 1.094 -2.498 1.00 93.12 88 TRP A CA 1
ATOM 674 C C . TRP A 1 88 ? -2.627 0.188 -1.307 1.00 93.12 88 TRP A C 1
ATOM 676 O O . TRP A 1 88 ? -3.535 -0.306 -0.651 1.00 93.12 88 TRP A O 1
ATOM 686 N N . ARG A 1 89 ? -1.345 0.032 -0.962 1.00 94.69 89 ARG A N 1
ATOM 687 C CA . ARG A 1 89 ? -0.913 -0.754 0.203 1.00 94.69 89 ARG A CA 1
ATOM 688 C C . ARG A 1 89 ? -1.429 -0.187 1.524 1.00 94.69 89 ARG A C 1
ATOM 690 O O . ARG A 1 89 ? -1.787 -0.950 2.412 1.00 94.69 89 ARG A O 1
ATOM 697 N N . GLU A 1 90 ? -1.451 1.133 1.679 1.00 95.25 90 GLU A N 1
ATOM 698 C CA . GLU A 1 90 ? -2.045 1.755 2.867 1.00 95.25 90 GLU A CA 1
ATOM 699 C C . GLU A 1 90 ? -3.573 1.595 2.879 1.00 95.25 90 GLU A C 1
ATOM 701 O O . GLU A 1 90 ? -4.162 1.320 3.921 1.00 95.25 90 GLU A O 1
ATOM 706 N N . PHE A 1 91 ? -4.209 1.677 1.711 1.00 94.88 91 PHE A N 1
ATOM 707 C CA . PHE A 1 91 ? -5.645 1.479 1.557 1.00 94.88 91 PHE A CA 1
ATOM 708 C C . PHE A 1 91 ? -6.084 0.047 1.911 1.00 94.88 91 PHE A C 1
ATOM 710 O O . PHE A 1 91 ? -7.051 -0.132 2.653 1.00 94.88 91 PHE A O 1
ATOM 717 N N . THR A 1 92 ? -5.342 -0.979 1.475 1.00 95.56 92 THR A N 1
ATOM 718 C CA . THR A 1 92 ? -5.669 -2.384 1.777 1.00 95.56 92 THR A CA 1
ATOM 719 C C . THR A 1 92 ? -5.509 -2.732 3.255 1.00 95.56 92 THR A C 1
ATOM 721 O O . THR A 1 92 ? -6.222 -3.607 3.738 1.00 95.56 92 THR A O 1
ATOM 724 N N . LYS A 1 93 ? -4.650 -2.030 4.011 1.00 95.38 93 LYS A N 1
ATOM 725 C CA . LYS A 1 93 ? -4.592 -2.179 5.478 1.00 95.38 93 LYS A CA 1
ATOM 726 C C . LYS A 1 93 ? -5.909 -1.778 6.140 1.00 95.38 93 LYS A C 1
ATOM 728 O O . LYS A 1 93 ? -6.333 -2.442 7.077 1.00 95.38 93 LYS A O 1
ATOM 733 N N . VAL A 1 94 ? -6.549 -0.710 5.658 1.00 94.94 94 VAL A N 1
ATOM 734 C CA . VAL A 1 94 ? -7.848 -0.268 6.189 1.00 94.94 94 VAL A CA 1
ATOM 735 C C . VAL A 1 94 ? -8.941 -1.263 5.837 1.00 94.94 94 VAL A C 1
ATOM 737 O O . VAL A 1 94 ? -9.761 -1.591 6.684 1.00 94.94 94 VAL A O 1
ATOM 740 N N . VAL A 1 95 ? -8.910 -1.803 4.617 1.00 94.50 95 VAL A N 1
ATOM 741 C CA . VAL A 1 95 ? -9.838 -2.866 4.209 1.00 94.50 95 VAL A CA 1
ATOM 742 C C . VAL A 1 95 ? -9.661 -4.104 5.091 1.00 94.50 95 VAL A C 1
ATOM 744 O O . VAL A 1 95 ? -10.648 -4.653 5.570 1.00 94.50 95 VAL A O 1
ATOM 747 N N . ALA A 1 96 ? -8.415 -4.511 5.351 1.00 92.88 96 ALA A N 1
ATOM 748 C CA . ALA A 1 96 ? -8.094 -5.647 6.213 1.00 92.88 96 ALA A CA 1
ATOM 749 C C . ALA A 1 96 ? -8.519 -5.435 7.673 1.00 92.88 96 ALA A C 1
ATOM 751 O O . ALA A 1 96 ? -8.882 -6.396 8.342 1.00 92.88 96 ALA A O 1
ATOM 752 N N . ALA A 1 97 ? -8.472 -4.192 8.162 1.00 91.38 97 ALA A N 1
ATOM 753 C CA . ALA A 1 97 ? -8.934 -3.842 9.502 1.00 91.38 97 ALA A CA 1
ATOM 754 C C . ALA A 1 97 ? -10.468 -3.868 9.635 1.00 91.38 97 ALA A C 1
ATOM 756 O O . ALA A 1 97 ? -10.980 -3.919 10.748 1.00 91.38 97 ALA A O 1
ATOM 757 N N . GLY A 1 98 ? -11.202 -3.850 8.516 1.00 88.44 98 GLY A N 1
ATOM 758 C CA . GLY A 1 98 ? -12.654 -3.983 8.504 1.00 88.44 98 GLY A CA 1
ATOM 759 C C . GLY A 1 98 ? -13.354 -2.915 9.344 1.00 88.44 98 GLY A C 1
ATOM 760 O O . GLY A 1 98 ? -13.102 -1.721 9.184 1.00 88.44 98 GLY A O 1
ATOM 761 N N . GLU A 1 99 ? -14.264 -3.357 10.209 1.00 84.44 99 GLU A N 1
ATOM 762 C CA . GLU A 1 99 ? -15.081 -2.484 11.061 1.00 84.44 99 GLU A CA 1
ATOM 763 C C . GLU A 1 99 ? -14.300 -1.869 12.225 1.00 84.44 99 GLU A C 1
ATOM 765 O O . GLU A 1 99 ? -14.600 -0.748 12.625 1.00 84.44 99 GLU A O 1
ATOM 770 N N . ASP A 1 100 ? -13.255 -2.543 12.713 1.00 86.06 100 ASP A N 1
ATOM 771 C CA . ASP A 1 100 ? -12.411 -2.018 13.795 1.00 86.06 100 ASP A CA 1
ATOM 772 C C . ASP A 1 100 ? -11.628 -0.764 13.365 1.00 86.06 100 ASP A C 1
ATOM 774 O O . ASP A 1 100 ? -11.182 0.037 14.198 1.00 86.06 100 ASP A O 1
ATOM 778 N N . GLY A 1 101 ? -11.457 -0.601 12.049 1.00 90.25 101 GLY A N 1
ATOM 779 C CA . GLY A 1 101 ? -10.686 0.467 11.441 1.00 90.25 101 GLY A CA 1
ATOM 780 C C . GLY A 1 101 ? -9.183 0.344 11.703 1.00 90.25 101 GLY A C 1
ATOM 781 O O . GLY A 1 101 ? -8.704 -0.300 12.638 1.00 90.25 101 GLY A O 1
ATOM 782 N N . LEU A 1 102 ? -8.387 0.975 10.844 1.00 94.19 102 LEU A N 1
ATOM 783 C CA . LEU A 1 102 ? -6.935 0.982 11.003 1.00 94.19 102 LEU A CA 1
ATOM 784 C C . LEU A 1 102 ? -6.530 2.078 11.984 1.00 94.19 102 LEU A C 1
ATOM 786 O O . LEU A 1 102 ? -6.858 3.244 11.764 1.00 94.19 102 LEU A O 1
ATOM 790 N N . ARG A 1 103 ? -5.767 1.751 13.029 1.00 92.38 103 ARG A N 1
ATOM 791 C CA . ARG A 1 103 ? -5.343 2.771 13.998 1.00 92.38 103 ARG A CA 1
ATOM 792 C C . ARG A 1 103 ? -4.428 3.808 13.359 1.00 92.38 103 ARG A C 1
ATOM 794 O O . ARG A 1 103 ? -3.668 3.503 12.435 1.00 92.38 103 ARG A O 1
ATOM 801 N N . THR A 1 104 ? -4.467 5.030 13.885 1.00 89.50 104 THR A N 1
ATOM 802 C CA . THR A 1 104 ? -3.725 6.153 13.300 1.00 89.50 104 THR A CA 1
ATOM 803 C C . THR A 1 104 ? -2.220 5.895 13.227 1.00 89.50 104 THR A C 1
ATOM 805 O O . THR A 1 104 ? -1.586 6.258 12.239 1.00 89.50 104 THR A O 1
ATOM 808 N N . GLU A 1 105 ? -1.662 5.186 14.206 1.00 89.62 105 GLU A N 1
ATOM 809 C CA . GLU A 1 105 ? -0.233 4.865 14.292 1.00 89.62 105 GLU A CA 1
ATOM 810 C C . GLU A 1 105 ? 0.200 3.781 1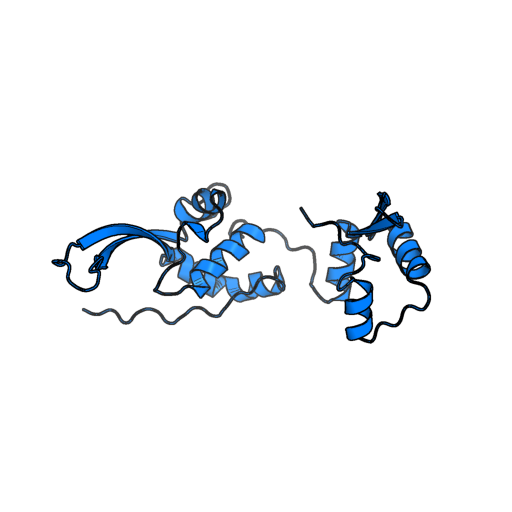3.289 1.00 89.62 105 GLU A C 1
ATOM 812 O O . GLU A 1 105 ? 1.389 3.620 13.017 1.00 89.62 105 GLU A O 1
ATOM 817 N N . GLN A 1 106 ? -0.753 3.023 12.738 1.00 91.31 106 GLN A N 1
ATOM 818 C CA . GLN A 1 106 ? -0.503 1.952 11.765 1.00 91.31 106 GLN A CA 1
ATOM 819 C C . GLN A 1 106 ? -0.546 2.453 10.311 1.00 91.31 106 GLN A C 1
ATOM 821 O O . GLN A 1 106 ? -0.065 1.768 9.396 1.00 91.31 106 GLN A O 1
ATOM 826 N N . MET A 1 107 ? -1.120 3.641 10.101 1.00 92.38 107 MET A N 1
ATOM 827 C CA . MET A 1 107 ? -1.176 4.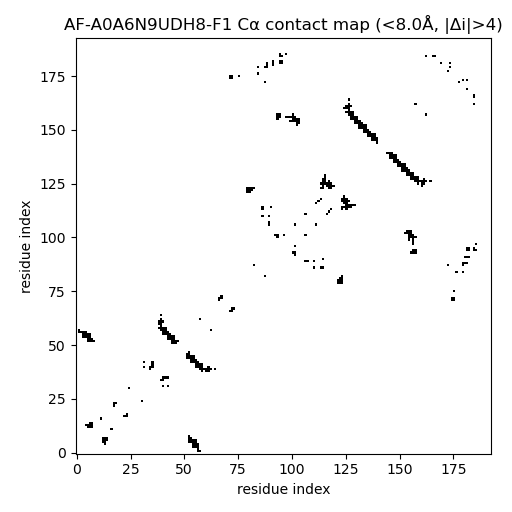333 8.819 1.00 92.38 107 MET A CA 1
ATOM 828 C C . MET A 1 107 ? 0.091 5.157 8.609 1.00 92.38 107 MET A C 1
ATOM 830 O O . MET A 1 107 ? 0.551 5.865 9.505 1.00 92.38 107 MET A O 1
ATOM 834 N N . TRP A 1 108 ? 0.630 5.142 7.393 1.00 89.00 108 TRP A N 1
ATOM 835 C CA . TRP A 1 108 ? 1.703 6.076 7.065 1.00 89.00 108 TRP A CA 1
ATOM 836 C C . TRP A 1 108 ? 1.185 7.532 7.076 1.00 89.00 108 TRP A C 1
ATOM 838 O O . TRP A 1 108 ? 0.231 7.819 6.350 1.00 89.00 108 TRP A O 1
ATOM 848 N N . PRO A 1 109 ? 1.813 8.488 7.794 1.00 85.12 109 PRO A N 1
ATOM 849 C CA . PRO A 1 109 ? 1.237 9.823 8.018 1.00 85.12 109 PRO A CA 1
ATOM 850 C C . PRO A 1 109 ? 0.850 10.570 6.739 1.00 85.12 109 PRO A C 1
ATOM 852 O O . PRO A 1 109 ? -0.223 11.157 6.643 1.00 85.12 109 PRO A O 1
ATOM 855 N N . SER A 1 110 ? 1.692 10.495 5.706 1.00 87.12 110 SER A N 1
ATOM 856 C CA . SER A 1 110 ? 1.421 11.157 4.427 1.00 87.12 110 SER A CA 1
ATOM 857 C C . SER A 1 110 ? 0.213 10.580 3.682 1.00 87.12 110 SER A C 1
ATOM 859 O O . SER A 1 110 ? -0.341 11.274 2.838 1.00 87.12 110 SER A O 1
ATOM 861 N N . ALA A 1 111 ? -0.201 9.335 3.952 1.00 88.69 111 ALA A N 1
ATOM 862 C CA . ALA A 1 111 ? -1.330 8.705 3.262 1.00 88.69 111 ALA A CA 1
ATOM 863 C C . ALA A 1 111 ? -2.666 9.336 3.665 1.00 88.69 111 ALA A C 1
ATOM 865 O O . ALA A 1 111 ? -3.583 9.376 2.847 1.00 88.69 111 ALA A O 1
ATOM 866 N N . HIS A 1 112 ? -2.738 9.903 4.877 1.00 89.12 112 HIS A N 1
ATOM 867 C CA . HIS A 1 112 ? -3.891 10.653 5.369 1.00 89.12 112 HIS A CA 1
ATOM 868 C C . HIS A 1 112 ? -4.345 11.708 4.357 1.00 89.12 112 HIS A C 1
ATOM 870 O O . HIS A 1 112 ? -5.500 11.705 3.941 1.00 89.12 112 HIS A O 1
ATOM 876 N N . GLY A 1 113 ? -3.422 12.565 3.904 1.00 86.44 113 GLY A N 1
ATOM 877 C CA . GLY A 1 113 ? -3.750 13.661 2.992 1.00 86.44 113 GLY A CA 1
ATOM 878 C C . GLY A 1 113 ? -4.400 13.179 1.695 1.00 86.44 113 GLY A C 1
ATOM 879 O O . GLY A 1 113 ? -5.388 13.749 1.253 1.00 86.44 113 GLY A O 1
ATOM 880 N N . TYR A 1 114 ? -3.904 12.081 1.125 1.00 89.00 114 TYR A N 1
ATOM 881 C CA . TYR A 1 114 ? -4.413 11.556 -0.143 1.00 89.00 114 TYR A CA 1
ATOM 882 C C . TYR A 1 114 ? -5.701 10.745 0.003 1.00 89.00 114 TYR A C 1
ATOM 884 O O . TYR A 1 114 ? -6.540 10.784 -0.891 1.00 89.00 114 TYR A O 1
ATOM 892 N N . LEU A 1 115 ? -5.848 9.975 1.084 1.00 91.81 115 LEU A N 1
ATOM 893 C CA . LEU A 1 115 ? -6.949 9.019 1.230 1.00 91.81 115 LEU A CA 1
ATOM 894 C C . LEU A 1 115 ? -8.143 9.591 2.003 1.00 91.81 115 LEU A C 1
ATOM 896 O O . LEU A 1 115 ? -9.269 9.173 1.746 1.00 91.81 115 LEU A O 1
ATOM 900 N N . VAL A 1 116 ? -7.917 10.545 2.913 1.00 91.38 116 VAL A N 1
ATOM 901 C CA . VAL A 1 116 ? -8.983 11.214 3.679 1.00 91.38 116 VAL A CA 1
ATOM 902 C C . VAL A 1 116 ? -9.483 12.463 2.965 1.00 91.38 116 VAL A C 1
ATOM 904 O O . VAL A 1 116 ? -10.686 12.670 2.878 1.00 91.38 116 VAL A O 1
ATOM 907 N N . HIS A 1 117 ? -8.588 13.298 2.433 1.00 87.12 117 HIS A N 1
ATOM 908 C CA . HIS A 1 117 ? -9.003 14.529 1.748 1.00 87.12 117 HIS A CA 1
ATOM 909 C C . HIS A 1 117 ? -9.174 14.347 0.236 1.00 87.12 117 HIS A C 1
ATOM 911 O O . HIS A 1 117 ? -9.852 15.147 -0.407 1.00 87.12 117 HIS A O 1
ATOM 917 N N . GLY A 1 118 ? -8.613 13.275 -0.331 1.00 80.94 118 GLY A N 1
ATOM 918 C CA . GLY A 1 118 ? -8.559 13.081 -1.775 1.00 80.94 118 GLY A CA 1
ATOM 919 C C . GLY A 1 118 ? -7.503 13.965 -2.447 1.00 80.94 118 GLY A C 1
ATOM 920 O O . GLY A 1 118 ? -6.896 14.848 -1.848 1.00 80.94 118 GLY A O 1
ATOM 921 N N . GLU A 1 119 ? -7.295 13.736 -3.740 1.00 74.00 119 GLU A N 1
ATOM 922 C CA . GLU A 1 119 ? -6.491 14.598 -4.611 1.00 74.00 119 GLU A CA 1
ATOM 923 C C . GLU A 1 119 ? -7.237 14.714 -5.943 1.00 74.00 119 GLU A C 1
ATOM 925 O O . GLU A 1 119 ? -6.977 13.975 -6.895 1.00 74.00 119 GLU A O 1
ATOM 930 N N . LEU A 1 120 ? -8.214 15.627 -5.988 1.00 61.62 120 LEU A N 1
ATOM 931 C CA . LEU A 1 120 ? -9.175 15.749 -7.092 1.00 61.62 120 LEU 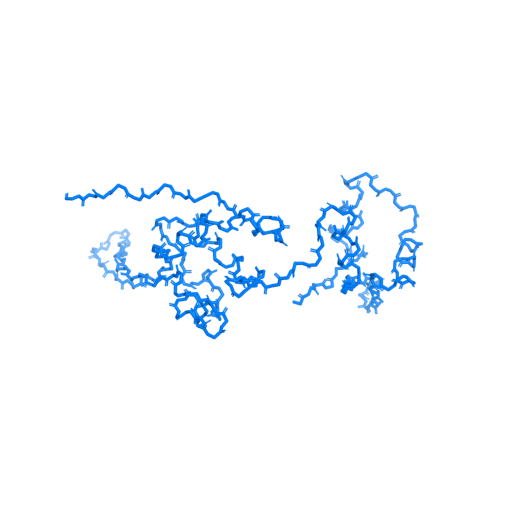A CA 1
ATOM 932 C C . LEU A 1 120 ? -8.504 15.998 -8.451 1.00 61.62 120 LEU A C 1
ATOM 934 O O . LEU A 1 120 ? -8.965 15.478 -9.463 1.00 61.62 120 LEU A O 1
ATOM 938 N N . VAL A 1 121 ? -7.374 16.715 -8.477 1.00 62.38 121 VAL A N 1
ATOM 939 C CA . VAL A 1 121 ? -6.574 16.944 -9.698 1.00 62.38 121 VAL A CA 1
ATOM 940 C C . VAL A 1 121 ? -6.072 15.621 -10.285 1.00 62.38 121 VAL A C 1
ATOM 942 O O . VAL A 1 121 ? -6.067 15.423 -11.500 1.00 62.38 121 VAL A O 1
ATOM 945 N N . ARG A 1 122 ? -5.713 14.672 -9.418 1.00 64.69 122 ARG A N 1
ATOM 946 C CA . ARG A 1 122 ? -5.346 13.310 -9.803 1.00 64.69 122 ARG A CA 1
ATOM 947 C C . ARG A 1 122 ? -6.534 12.358 -9.789 1.00 64.69 122 ARG A C 1
ATOM 949 O O . ARG A 1 122 ? -6.290 11.174 -9.840 1.00 64.69 122 ARG A O 1
ATOM 956 N N . GLY A 1 123 ? -7.781 12.827 -9.709 1.00 67.19 123 GLY A N 1
ATOM 957 C CA . GLY A 1 123 ? -8.988 11.987 -9.712 1.00 67.19 123 GLY A CA 1
ATOM 958 C C . GLY A 1 123 ? -9.200 11.118 -8.469 1.00 67.19 123 GLY A C 1
ATOM 959 O O . GLY A 1 123 ? -10.129 10.312 -8.457 1.00 67.19 123 GLY A O 1
ATOM 960 N N . ASN A 1 124 ? -8.389 11.284 -7.420 1.00 74.81 124 ASN A N 1
ATOM 961 C CA . ASN A 1 124 ? -8.573 10.568 -6.161 1.00 74.81 124 ASN A CA 1
ATOM 962 C C . ASN A 1 124 ? -9.662 11.247 -5.333 1.00 74.81 124 ASN A C 1
ATOM 964 O O . ASN A 1 124 ? -9.579 12.444 -5.049 1.00 74.81 124 ASN A O 1
ATOM 968 N N . ARG A 1 125 ? -10.661 10.472 -4.917 1.00 83.44 125 ARG A N 1
ATOM 969 C CA . ARG A 1 125 ? -11.724 10.927 -4.016 1.00 83.44 125 ARG A CA 1
ATOM 970 C C . ARG A 1 125 ? -11.335 10.676 -2.552 1.00 83.44 125 ARG A C 1
ATOM 972 O O . ARG A 1 125 ? -10.433 9.880 -2.295 1.00 83.44 125 ARG A O 1
ATOM 979 N N . PRO A 1 126 ? -12.018 11.317 -1.591 1.00 89.81 126 PRO A N 1
ATOM 980 C CA . PRO A 1 126 ? -12.009 10.883 -0.198 1.00 89.81 126 PRO A CA 1
ATOM 981 C C . PRO A 1 126 ? -12.490 9.430 -0.116 1.00 89.81 126 PRO A C 1
ATOM 983 O O . PRO A 1 126 ? -13.669 9.146 -0.325 1.00 89.81 126 PRO A O 1
ATOM 986 N N . TYR A 1 127 ? -11.574 8.499 0.129 1.00 92.31 127 TYR A N 1
ATOM 987 C CA . TYR A 1 127 ? -11.895 7.074 0.241 1.00 92.31 127 TYR A CA 1
ATOM 988 C C . TYR A 1 127 ? -11.981 6.612 1.698 1.00 92.31 127 TYR A C 1
ATOM 990 O O . TYR A 1 127 ? -12.587 5.577 1.982 1.00 92.31 127 TYR A O 1
ATOM 998 N N . LEU A 1 128 ? -11.409 7.387 2.618 1.00 93.06 128 LEU A N 1
ATOM 999 C CA . LEU A 1 128 ? -11.378 7.119 4.049 1.00 93.06 128 LEU A CA 1
ATOM 1000 C C . LEU A 1 128 ? -11.953 8.292 4.843 1.00 93.06 128 LEU A C 1
ATOM 1002 O O . LEU A 1 128 ? -11.914 9.439 4.401 1.00 93.06 128 LEU A O 1
ATOM 1006 N N . ARG A 1 129 ? -12.395 8.009 6.067 1.00 93.56 129 ARG A N 1
ATOM 1007 C CA . ARG A 1 129 ? -12.619 9.017 7.112 1.00 93.56 129 ARG A CA 1
ATOM 1008 C C . ARG A 1 129 ? -11.937 8.599 8.408 1.00 93.56 129 ARG A C 1
ATOM 1010 O O . ARG A 1 129 ? -11.615 7.426 8.587 1.00 93.56 129 ARG A O 1
ATOM 1017 N N . VAL A 1 130 ? -11.725 9.566 9.296 1.00 93.31 130 VAL A N 1
ATOM 1018 C CA . VAL A 1 130 ? -11.232 9.310 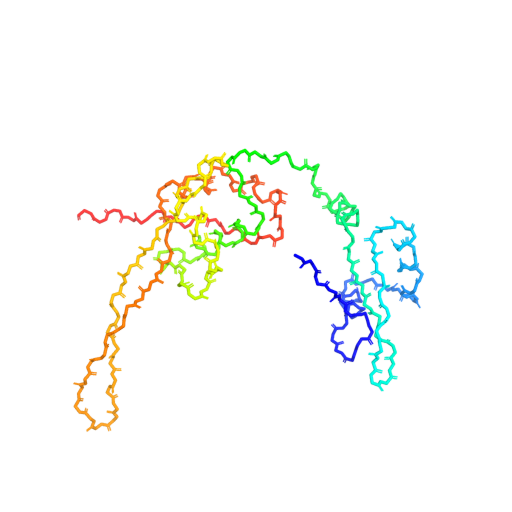10.652 1.00 93.31 130 VAL A CA 1
ATOM 1019 C C . VAL A 1 130 ? -12.422 9.225 11.598 1.00 93.31 130 VAL A C 1
ATOM 1021 O O . VAL A 1 130 ? -13.208 10.166 11.693 1.00 93.31 130 VAL A O 1
ATOM 1024 N N . GLU A 1 131 ? -12.539 8.108 12.300 1.00 91.31 131 GLU A N 1
ATOM 1025 C CA . GLU A 1 131 ? -13.445 7.938 13.428 1.00 91.31 131 GLU A CA 1
ATOM 1026 C C . GLU A 1 131 ? -12.702 8.098 14.743 1.00 91.31 131 GLU A C 1
ATOM 1028 O O . GLU A 1 131 ? -11.564 7.653 14.894 1.00 91.31 131 GLU A O 1
ATOM 1033 N N . LYS A 1 132 ? -13.371 8.747 15.694 1.00 90.56 132 LYS A N 1
ATOM 1034 C CA . LYS A 1 132 ? -12.865 9.003 17.037 1.00 90.56 132 LYS A CA 1
ATOM 1035 C C . LYS A 1 132 ? -13.736 8.264 18.036 1.00 90.56 132 LYS A C 1
ATOM 1037 O O . LYS A 1 132 ? -14.931 8.536 18.130 1.00 90.56 132 LYS A O 1
ATOM 1042 N N . THR A 1 133 ? -13.135 7.369 18.805 1.00 84.88 133 THR A N 1
ATOM 1043 C CA . THR A 1 133 ? -13.820 6.595 19.841 1.00 84.88 133 THR A CA 1
ATOM 1044 C C . THR A 1 133 ? -13.145 6.843 21.180 1.00 84.88 133 THR A C 1
ATOM 1046 O O . THR A 1 133 ? -11.935 6.683 21.312 1.00 84.88 133 THR A O 1
ATOM 1049 N N . GLN A 1 134 ? -13.920 7.222 22.194 1.00 84.44 134 GLN A N 1
ATOM 1050 C CA . GLN A 1 134 ? -13.414 7.361 23.558 1.00 84.44 134 GLN A CA 1
ATOM 1051 C C . GLN A 1 134 ? -13.308 5.985 24.211 1.00 84.44 134 GLN A C 1
ATOM 1053 O O . GLN A 1 134 ? -14.304 5.267 24.315 1.00 84.44 134 GLN A O 1
ATOM 1058 N N . ILE A 1 135 ? -12.110 5.618 24.661 1.00 83.06 135 ILE A N 1
ATOM 1059 C CA . ILE A 1 135 ? -11.872 4.336 25.324 1.00 83.06 135 ILE A CA 1
ATOM 1060 C C . ILE A 1 135 ? -11.619 4.579 26.794 1.00 83.06 135 ILE A C 1
ATOM 1062 O O . ILE A 1 135 ? -10.639 5.222 27.162 1.00 83.06 135 ILE A O 1
ATOM 1066 N N . LYS A 1 136 ? -12.503 4.024 27.622 1.00 81.94 136 LYS A N 1
ATOM 1067 C CA . LYS A 1 136 ? -12.323 3.969 29.068 1.00 81.94 136 LYS A CA 1
ATOM 1068 C C . LYS A 1 136 ? -11.396 2.808 29.401 1.00 81.94 136 LYS A C 1
ATOM 1070 O O . LYS A 1 136 ? -11.664 1.673 29.013 1.00 81.94 136 LYS A O 1
ATOM 1075 N N . VAL A 1 137 ? -10.318 3.105 30.108 1.00 79.25 137 VAL A N 1
ATOM 1076 C CA . VAL A 1 137 ? -9.412 2.109 30.673 1.00 79.25 137 VAL A CA 1
ATOM 1077 C C . VAL A 1 137 ? -9.645 2.076 32.168 1.00 79.25 137 VAL A C 1
ATOM 1079 O O . VAL A 1 137 ? -9.551 3.106 32.840 1.00 79.25 137 VAL A O 1
ATOM 1082 N N . ASP A 1 138 ? -9.958 0.886 32.661 1.00 78.75 138 ASP A N 1
ATOM 1083 C CA . ASP A 1 138 ? -9.937 0.594 34.083 1.00 78.75 138 ASP A CA 1
ATOM 1084 C C . ASP A 1 138 ? -8.476 0.466 34.530 1.00 78.75 138 ASP A C 1
ATOM 1086 O O . ASP A 1 138 ? -7.724 -0.352 33.995 1.00 78.75 138 ASP A O 1
ATOM 1090 N N . GLN A 1 139 ? -8.062 1.334 35.449 1.00 69.62 139 GLN A N 1
ATOM 1091 C CA . GLN A 1 139 ? -6.712 1.357 36.017 1.00 69.62 139 GLN A CA 1
ATOM 1092 C C . GLN A 1 139 ? -6.704 0.820 37.456 1.00 69.62 139 GLN A C 1
ATOM 1094 O O . GLN A 1 139 ? -5.852 1.203 38.253 1.00 69.62 139 GLN A O 1
ATOM 1099 N N . SER A 1 140 ? -7.646 -0.054 37.816 1.00 73.44 140 SER A N 1
ATOM 1100 C CA . SER A 1 140 ? -7.699 -0.623 39.164 1.00 73.44 140 SER A CA 1
ATOM 1101 C C . SER A 1 140 ? -6.544 -1.596 39.412 1.00 73.44 140 SER A C 1
ATOM 1103 O O . SER A 1 140 ? -6.505 -2.699 38.859 1.00 73.44 140 SER A O 1
ATOM 1105 N N . GLY A 1 141 ? -5.610 -1.199 40.276 1.00 67.38 141 GLY A N 1
ATOM 1106 C CA . GLY A 1 141 ? -4.660 -2.112 40.906 1.00 67.38 141 GLY A CA 1
ATOM 1107 C C . GLY A 1 141 ? -5.324 -2.944 42.016 1.00 67.38 141 GLY A C 1
ATOM 1108 O O . GLY A 1 141 ? -6.397 -2.584 42.510 1.00 67.38 141 GLY A O 1
ATOM 1109 N N . PRO A 1 142 ? -4.716 -4.062 42.452 1.00 65.44 142 PRO A N 1
ATOM 1110 C CA . PRO A 1 142 ? -5.255 -4.847 43.559 1.00 65.44 142 PRO A CA 1
ATOM 1111 C C . PRO A 1 142 ? -5.323 -4.000 44.841 1.00 65.44 142 PRO A C 1
ATOM 1113 O O . PRO A 1 142 ? -4.292 -3.598 45.371 1.00 65.44 142 PRO A O 1
ATOM 1116 N N . GLY A 1 143 ? -6.534 -3.754 45.352 1.00 74.75 143 GLY A N 1
ATOM 1117 C CA . GLY A 1 143 ? -6.765 -3.017 46.602 1.00 74.75 143 GLY A CA 1
ATOM 1118 C C . GLY A 1 143 ? -6.949 -1.500 46.462 1.00 74.75 143 GLY A C 1
ATOM 1119 O O . GLY A 1 143 ? -7.126 -0.833 47.480 1.00 74.75 143 GLY A O 1
ATOM 1120 N N . GLU A 1 144 ? -6.950 -0.952 45.244 1.00 73.00 144 GLU A N 1
ATOM 1121 C CA . GLU A 1 144 ? -7.235 0.468 44.997 1.00 73.00 144 GLU A CA 1
ATOM 1122 C C . GLU A 1 144 ? -8.698 0.706 44.596 1.00 73.00 144 GLU A C 1
ATOM 1124 O O . GLU A 1 144 ? -9.353 -0.151 44.000 1.00 73.00 144 GLU A O 1
ATOM 1129 N N . ALA A 1 145 ? -9.223 1.890 44.931 1.00 70.25 145 ALA A N 1
ATOM 1130 C CA . ALA A 1 145 ? -10.531 2.323 44.455 1.00 70.25 145 ALA A CA 1
ATOM 1131 C C . ALA A 1 145 ? -10.479 2.540 42.930 1.00 70.25 145 ALA A C 1
ATOM 1133 O O . ALA A 1 145 ? -9.531 3.164 42.445 1.00 70.25 145 ALA A O 1
ATOM 1134 N N . PRO A 1 146 ? -11.483 2.069 42.169 1.00 71.81 146 PRO A N 1
ATOM 1135 C CA . PRO A 1 146 ? -11.458 2.173 40.720 1.00 71.81 146 PRO A CA 1
ATOM 1136 C C . PRO A 1 146 ? -11.447 3.636 40.283 1.00 71.81 146 PRO A C 1
ATOM 1138 O O . PRO A 1 146 ? -12.327 4.419 40.653 1.00 71.81 146 PRO A O 1
ATOM 1141 N N . TYR A 1 147 ? -10.470 3.993 39.453 1.00 75.44 147 TYR A N 1
ATOM 1142 C CA . TYR A 1 147 ? -10.469 5.245 38.709 1.00 75.44 147 TYR A CA 1
ATOM 1143 C C . TYR A 1 147 ? -10.368 4.952 37.213 1.00 75.44 147 TYR A C 1
ATOM 1145 O O . TYR A 1 147 ? -9.663 4.045 36.768 1.00 75.44 147 TYR A O 1
ATOM 1153 N N . TYR A 1 148 ? -11.112 5.724 36.426 1.00 76.94 148 TYR A N 1
ATOM 1154 C CA . TYR A 1 148 ? -11.155 5.575 34.978 1.00 76.94 148 TYR A CA 1
ATOM 1155 C C . TYR A 1 148 ? -10.299 6.653 34.333 1.00 76.94 148 TYR A C 1
ATOM 1157 O O . TYR A 1 148 ? -10.486 7.840 34.600 1.00 76.94 148 TYR A O 1
ATOM 1165 N N . THR A 1 149 ? -9.413 6.247 33.428 1.00 79.38 149 THR A N 1
ATOM 1166 C CA . THR A 1 149 ? -8.829 7.170 32.451 1.00 79.38 149 THR A CA 1
ATOM 1167 C C . THR A 1 149 ? -9.488 6.943 31.097 1.00 79.38 149 THR A C 1
ATOM 1169 O O . THR A 1 149 ? -9.824 5.812 30.742 1.00 79.38 149 THR A O 1
ATOM 1172 N N . SER A 1 150 ? -9.714 8.013 30.343 1.00 80.19 150 SER A N 1
ATOM 1173 C CA . SER A 1 150 ? -10.198 7.927 28.968 1.00 80.19 150 SER A CA 1
ATOM 1174 C C . SER A 1 150 ? -9.166 8.506 28.021 1.00 80.19 150 SER A C 1
ATOM 1176 O O . SER A 1 150 ? -8.662 9.603 28.259 1.00 80.19 150 SER A O 1
ATOM 1178 N N . TYR A 1 151 ? -8.891 7.802 26.928 1.00 83.00 151 TYR A N 1
ATOM 1179 C CA . TYR A 1 151 ? -8.134 8.360 25.813 1.00 83.00 151 TYR A CA 1
ATOM 1180 C C . TYR A 1 151 ? -8.936 8.255 24.514 1.00 83.00 151 TYR A C 1
ATOM 1182 O O . TYR A 1 151 ? -9.763 7.356 24.336 1.00 83.00 151 TYR A O 1
ATOM 1190 N N . GLU A 1 152 ? -8.689 9.191 23.599 1.00 85.56 152 GLU A N 1
ATOM 1191 C CA . GLU A 1 152 ? -9.284 9.177 22.265 1.00 85.56 152 GLU A CA 1
ATOM 1192 C C . GLU A 1 152 ? -8.522 8.183 21.382 1.00 85.56 152 GLU A C 1
ATOM 1194 O O . GLU A 1 152 ? -7.308 8.293 21.206 1.00 85.56 152 GLU A O 1
ATOM 1199 N N . ARG A 1 153 ? -9.232 7.207 20.816 1.00 87.19 153 ARG A N 1
ATOM 1200 C CA . ARG A 1 153 ? -8.719 6.338 19.758 1.00 87.19 153 ARG A CA 1
ATOM 1201 C C . ARG A 1 153 ? -9.188 6.880 18.413 1.00 87.19 153 ARG A C 1
ATOM 1203 O O . ARG A 1 153 ? -10.388 6.971 18.176 1.00 87.19 153 ARG A O 1
ATOM 1210 N N . CYS A 1 154 ? -8.238 7.174 17.530 1.00 91.31 154 CYS A N 1
ATOM 1211 C CA . CYS A 1 154 ? -8.503 7.582 16.153 1.00 91.31 154 CYS A CA 1
ATOM 1212 C C . CYS A 1 154 ? -8.238 6.413 15.192 1.00 91.31 154 CYS A C 1
ATOM 1214 O O . CYS A 1 154 ? -7.097 5.940 15.098 1.00 91.31 154 CYS A O 1
ATOM 1216 N N . CYS A 1 155 ? -9.259 5.983 14.451 1.00 93.19 155 CYS A N 1
ATOM 1217 C CA . CYS A 1 155 ? -9.164 4.932 13.437 1.00 93.19 155 CYS A CA 1
ATOM 1218 C C . CYS A 1 155 ? -9.550 5.458 12.050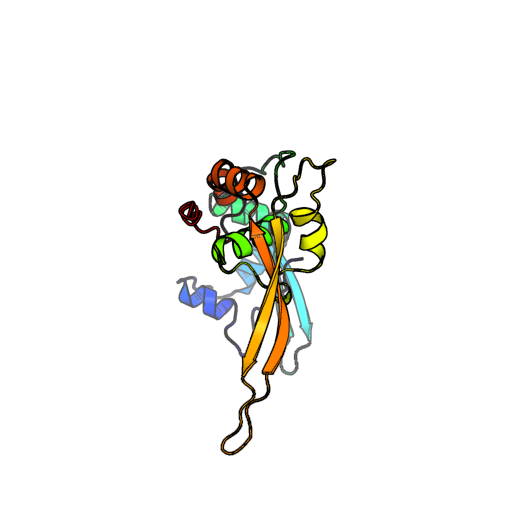 1.00 93.19 155 CYS A C 1
ATOM 1220 O O . CYS A 1 155 ? -10.452 6.279 11.907 1.00 93.19 155 CYS A O 1
ATOM 1222 N N . TYR A 1 156 ? -8.887 4.959 11.012 1.00 95.25 156 TYR A N 1
ATOM 1223 C CA . TYR A 1 156 ? -9.296 5.135 9.625 1.00 95.25 156 TYR A CA 1
ATOM 1224 C C . TYR A 1 156 ? -10.309 4.062 9.249 1.00 95.25 156 TYR A C 1
ATOM 1226 O O . TYR A 1 156 ? -10.040 2.876 9.435 1.00 95.25 156 TYR A O 1
ATOM 1234 N N . VAL A 1 157 ? -11.425 4.474 8.656 1.00 94.19 157 VAL A N 1
ATOM 1235 C CA . VAL A 1 157 ? -12.465 3.569 8.149 1.00 94.19 157 VAL A CA 1
ATOM 1236 C C . VAL A 1 157 ? -12.830 3.925 6.712 1.00 94.19 157 VAL A C 1
ATOM 1238 O O . VAL A 1 157 ? -12.722 5.083 6.296 1.00 94.19 157 VAL A O 1
ATOM 1241 N N . LEU A 1 158 ? -13.258 2.922 5.943 1.00 93.44 158 LEU A N 1
ATOM 1242 C CA . LEU A 1 158 ? -13.749 3.123 4.581 1.00 93.44 158 LEU A CA 1
ATOM 1243 C C . LEU A 1 158 ? -15.061 3.912 4.593 1.00 93.44 158 LEU A C 1
ATOM 1245 O O . LEU A 1 158 ? -15.986 3.579 5.334 1.00 93.44 158 LEU A O 1
ATOM 1249 N N . VAL A 1 159 ? -15.161 4.907 3.713 1.00 92.81 159 VAL A N 1
ATOM 1250 C CA . VAL A 1 159 ? -16.459 5.477 3.317 1.00 92.81 159 VAL A CA 1
ATOM 1251 C C . VAL A 1 159 ? -17.024 4.716 2.118 1.00 92.81 159 VAL A C 1
ATOM 1253 O O . VAL A 1 159 ? -16.306 3.950 1.472 1.00 92.81 159 VAL A O 1
ATOM 1256 N N . ASP A 1 160 ? -18.286 4.960 1.768 1.00 91.50 160 ASP A N 1
ATOM 1257 C CA . ASP A 1 160 ? -18.965 4.277 0.657 1.00 91.50 160 ASP A CA 1
ATOM 1258 C C . ASP A 1 160 ? -18.211 4.412 -0.668 1.00 91.50 160 ASP A C 1
ATOM 1260 O O . ASP A 1 160 ? -18.032 3.431 -1.385 1.00 91.50 160 ASP A O 1
ATOM 1264 N N . ALA A 1 161 ? -17.671 5.601 -0.956 1.00 90.81 161 ALA A N 1
ATOM 1265 C CA . ALA A 1 161 ? -16.838 5.822 -2.137 1.00 90.81 161 ALA A CA 1
ATOM 1266 C C . ALA A 1 161 ? -15.564 4.958 -2.127 1.00 90.81 161 ALA A C 1
ATOM 1268 O O . ALA A 1 161 ? -15.146 4.465 -3.173 1.00 90.81 161 ALA A O 1
ATOM 1269 N N . GLY A 1 162 ? -14.958 4.747 -0.955 1.00 93.00 162 GLY A N 1
ATOM 1270 C CA . GLY A 1 162 ? -13.807 3.863 -0.786 1.00 93.00 162 GLY A CA 1
ATOM 1271 C C . GLY A 1 162 ? -14.170 2.393 -0.966 1.00 93.00 162 GLY A C 1
ATOM 1272 O O . GLY A 1 162 ? -13.447 1.672 -1.652 1.00 93.00 162 GLY A O 1
ATOM 1273 N N . ARG A 1 163 ? -15.310 1.956 -0.414 1.00 92.75 163 ARG A N 1
ATOM 1274 C CA . ARG A 1 163 ? -15.831 0.592 -0.607 1.00 92.75 163 ARG A CA 1
ATOM 1275 C C . ARG A 1 163 ? -16.133 0.315 -2.078 1.00 92.75 163 ARG A C 1
ATOM 1277 O O . ARG A 1 163 ? -15.692 -0.707 -2.595 1.00 92.75 163 ARG A O 1
ATOM 1284 N N . ALA A 1 164 ? -16.820 1.238 -2.752 1.00 92.06 164 ALA A N 1
ATOM 1285 C CA . ALA A 1 164 ? -17.140 1.131 -4.172 1.00 92.06 164 ALA A CA 1
ATOM 1286 C C . ALA A 1 164 ? -15.871 1.074 -5.034 1.00 92.06 164 ALA A C 1
ATOM 1288 O O . ALA A 1 164 ? -15.726 0.165 -5.847 1.00 92.06 164 ALA A O 1
ATOM 1289 N N . HIS A 1 165 ? -14.916 1.982 -4.799 1.00 92.38 165 HIS A N 1
ATOM 1290 C CA . HIS A 1 165 ? -13.635 1.993 -5.513 1.00 92.38 165 HIS A CA 1
ATOM 1291 C C . HIS A 1 165 ? -12.849 0.697 -5.312 1.00 92.38 165 HIS A C 1
ATOM 1293 O O . HIS A 1 165 ? -12.291 0.158 -6.265 1.00 92.38 165 HIS A O 1
ATOM 1299 N N . TYR A 1 166 ? -12.823 0.172 -4.083 1.00 93.38 166 TYR A N 1
ATOM 1300 C CA . TYR A 1 166 ? -12.174 -1.102 -3.796 1.00 93.38 166 TYR A CA 1
ATOM 1301 C C . TYR A 1 166 ? -12.834 -2.247 -4.564 1.00 93.38 166 TYR A C 1
ATOM 1303 O O . TYR A 1 166 ? -12.144 -2.979 -5.263 1.00 93.38 166 TYR A O 1
ATOM 1311 N N . ALA A 1 167 ? -14.159 -2.376 -4.467 1.00 93.50 167 ALA A N 1
ATOM 1312 C CA . ALA A 1 167 ? -14.906 -3.452 -5.108 1.00 93.50 167 ALA A CA 1
ATOM 1313 C C . ALA A 1 167 ? -14.777 -3.421 -6.639 1.00 93.50 167 ALA A C 1
ATOM 1315 O O . ALA A 1 167 ? -14.554 -4.460 -7.255 1.00 93.50 167 ALA A O 1
ATOM 1316 N N . GLU A 1 168 ? -14.863 -2.235 -7.246 1.00 92.94 168 GLU A N 1
ATOM 1317 C CA . GLU A 1 168 ? -14.779 -2.058 -8.699 1.00 92.94 168 GLU A CA 1
ATOM 1318 C C . GLU A 1 168 ? -13.369 -2.338 -9.240 1.00 92.94 168 GLU A C 1
ATOM 1320 O O . GLU A 1 168 ? -13.225 -2.890 -10.327 1.00 92.94 168 GLU A O 1
ATOM 1325 N N . ARG A 1 169 ? -12.320 -1.960 -8.495 1.00 92.38 169 ARG A N 1
ATOM 1326 C CA . ARG A 1 169 ? -10.932 -1.937 -8.998 1.00 92.38 169 ARG A CA 1
ATOM 1327 C C . ARG A 1 169 ? -10.029 -3.020 -8.418 1.00 92.38 169 ARG A C 1
ATOM 1329 O O . ARG A 1 169 ? -8.844 -3.056 -8.744 1.00 92.38 169 ARG A O 1
ATOM 1336 N N . LEU A 1 170 ? -10.544 -3.899 -7.556 1.00 91.62 170 LEU A N 1
ATOM 1337 C CA . LEU A 1 170 ? -9.743 -4.927 -6.882 1.00 91.62 170 LEU A CA 1
ATOM 1338 C C . LEU A 1 170 ? -8.985 -5.820 -7.871 1.00 91.62 170 LEU A C 1
ATOM 1340 O O . LEU A 1 170 ? -7.804 -6.090 -7.660 1.00 91.62 170 LEU A O 1
ATOM 1344 N N . ALA A 1 171 ? -9.647 -6.260 -8.944 1.00 88.56 171 ALA A N 1
ATOM 1345 C CA . ALA A 1 171 ? -9.024 -7.087 -9.976 1.00 88.56 171 ALA A CA 1
ATOM 1346 C C . ALA A 1 171 ? -7.864 -6.346 -10.663 1.00 88.56 171 ALA A C 1
ATOM 1348 O O . ALA A 1 171 ? -6.750 -6.870 -10.699 1.00 88.56 171 ALA A O 1
ATOM 1349 N N . ASP A 1 172 ? -8.097 -5.097 -11.083 1.00 88.31 172 ASP A N 1
ATOM 1350 C CA . ASP A 1 172 ? -7.079 -4.243 -11.705 1.00 88.31 172 ASP A CA 1
ATOM 1351 C C . ASP A 1 172 ? -5.861 -4.074 -10.784 1.00 88.31 172 ASP A C 1
ATOM 1353 O O . ASP A 1 172 ? -4.712 -4.239 -11.194 1.00 88.31 172 ASP A O 1
ATOM 1357 N N . TYR A 1 173 ? -6.083 -3.779 -9.500 1.00 88.69 173 TYR A N 1
ATOM 1358 C CA . TYR A 1 173 ? -4.979 -3.621 -8.555 1.00 88.69 173 TYR A CA 1
ATOM 1359 C C . TYR A 1 173 ? -4.267 -4.936 -8.229 1.00 88.69 173 TYR A C 1
ATOM 1361 O O . TYR A 1 173 ? -3.065 -4.895 -7.975 1.00 88.69 173 TYR A O 1
ATOM 1369 N N . ARG A 1 174 ? -4.949 -6.088 -8.235 1.00 86.00 174 ARG A N 1
ATOM 1370 C CA . ARG A 1 174 ? -4.305 -7.405 -8.060 1.00 86.00 174 ARG A CA 1
ATOM 1371 C C . ARG A 1 174 ? -3.405 -7.748 -9.247 1.00 86.00 174 ARG A C 1
ATOM 1373 O O . ARG A 1 174 ? -2.325 -8.292 -9.040 1.00 86.00 174 ARG A O 1
ATOM 1380 N N . GLU A 1 175 ? -3.802 -7.378 -10.461 1.00 81.88 175 GLU A N 1
ATOM 1381 C CA . GLU A 1 175 ? -2.967 -7.534 -11.656 1.00 81.88 175 GLU A CA 1
ATOM 1382 C C . GLU A 1 175 ? -1.740 -6.604 -11.616 1.00 81.88 175 GLU A C 1
ATOM 1384 O O . GLU A 1 175 ? -0.610 -7.008 -11.906 1.00 81.88 175 GLU A O 1
ATOM 1389 N N . VAL A 1 176 ? -1.943 -5.346 -11.215 1.00 81.50 176 VAL A N 1
ATOM 1390 C CA . VAL A 1 176 ? -0.906 -4.304 -11.276 1.00 81.50 176 VAL A CA 1
ATOM 1391 C C . VAL A 1 176 ? 0.024 -4.330 -10.059 1.00 81.50 176 VAL A C 1
ATOM 1393 O O . VAL A 1 176 ? 1.227 -4.081 -10.189 1.00 81.50 176 VAL A O 1
ATOM 1396 N N . TYR A 1 177 ? -0.485 -4.650 -8.873 1.00 83.81 177 TYR A N 1
ATOM 1397 C CA . TYR A 1 177 ? 0.256 -4.719 -7.608 1.00 83.81 177 TYR A CA 1
ATOM 1398 C C . TYR A 1 177 ? 0.094 -6.092 -6.930 1.00 83.81 177 TYR A C 1
ATOM 1400 O O . TYR A 1 177 ? -0.362 -6.167 -5.790 1.00 83.81 177 TYR A O 1
ATOM 1408 N N . PRO A 1 178 ? 0.533 -7.179 -7.587 1.00 79.12 178 PRO A N 1
ATOM 1409 C CA . PRO A 1 178 ? 0.346 -8.554 -7.112 1.00 79.12 178 PRO A CA 1
ATOM 1410 C C . PRO A 1 178 ? 1.054 -8.838 -5.779 1.00 79.12 178 PRO A C 1
ATOM 1412 O O . PRO A 1 178 ? 0.626 -9.693 -5.010 1.00 79.12 178 PRO A O 1
ATOM 1415 N N . ASP A 1 179 ? 2.112 -8.084 -5.466 1.00 78.69 179 ASP A N 1
ATOM 1416 C CA . ASP A 1 179 ? 2.862 -8.203 -4.209 1.00 78.69 179 ASP A CA 1
ATOM 1417 C C . ASP A 1 179 ? 2.203 -7.453 -3.030 1.00 78.69 179 ASP A C 1
ATOM 1419 O O . ASP A 1 179 ? 2.730 -7.447 -1.910 1.00 78.69 179 ASP A O 1
ATOM 1423 N N . VAL A 1 180 ? 1.090 -6.752 -3.265 1.00 82.81 180 VAL A N 1
ATOM 1424 C CA . VAL A 1 180 ? 0.309 -6.090 -2.216 1.00 82.81 180 VAL A CA 1
ATOM 1425 C C . VAL A 1 180 ? -0.847 -7.003 -1.831 1.00 82.81 180 VAL A C 1
ATOM 1427 O O . VAL A 1 180 ? -1.745 -7.250 -2.629 1.00 82.81 180 VAL A O 1
ATOM 1430 N N . ALA A 1 181 ? -0.855 -7.468 -0.580 1.00 86.50 181 ALA A N 1
ATOM 1431 C CA . ALA A 1 181 ? -1.991 -8.200 -0.037 1.00 86.50 181 ALA A CA 1
ATOM 1432 C C . ALA A 1 181 ? -3.245 -7.308 -0.070 1.00 86.50 181 ALA A C 1
ATOM 1434 O O . ALA A 1 181 ? -3.300 -6.268 0.592 1.00 86.50 181 ALA A O 1
ATOM 1435 N N . ALA A 1 182 ? -4.227 -7.723 -0.866 1.00 88.69 182 ALA A N 1
ATOM 1436 C CA . ALA A 1 182 ? -5.509 -7.058 -1.043 1.00 88.69 182 ALA A CA 1
ATOM 1437 C C . ALA A 1 182 ? -6.616 -8.072 -0.703 1.00 88.69 182 ALA A C 1
ATOM 1439 O O . ALA A 1 182 ? -6.961 -8.886 -1.570 1.00 88.69 182 ALA A O 1
ATOM 1440 N N . PRO A 1 183 ? -7.105 -8.108 0.554 1.00 88.50 183 PRO A N 1
ATOM 1441 C CA . PRO A 1 183 ? -8.149 -9.049 0.971 1.00 88.50 183 PRO A CA 1
ATOM 1442 C C . PRO A 1 183 ? -9.467 -8.767 0.241 1.00 88.50 183 PRO A C 1
ATOM 1444 O O . PRO A 1 183 ? -9.646 -7.689 -0.319 1.00 88.50 183 PRO A O 1
ATOM 1447 N N . ASP A 1 184 ? -10.404 -9.708 0.229 1.00 86.06 184 ASP A N 1
ATOM 1448 C CA . ASP A 1 184 ? -11.747 -9.389 -0.262 1.00 86.06 184 ASP A CA 1
ATOM 1449 C C . ASP A 1 184 ? -12.446 -8.419 0.703 1.00 86.06 184 ASP A C 1
ATOM 1451 O O . ASP A 1 184 ? -12.106 -8.347 1.888 1.00 86.06 184 ASP A O 1
ATOM 1455 N N . LEU A 1 185 ? -13.379 -7.618 0.181 1.00 80.12 185 LEU A N 1
ATOM 1456 C CA . LEU A 1 185 ? -14.080 -6.635 1.001 1.00 80.12 185 LEU A CA 1
ATOM 1457 C C . LEU A 1 185 ? -14.910 -7.379 2.066 1.00 80.12 185 LEU A C 1
ATOM 1459 O O . LEU A 1 185 ? -15.694 -8.257 1.695 1.00 80.12 185 LEU A O 1
ATOM 1463 N N . PRO A 1 186 ? -14.788 -7.041 3.363 1.00 70.81 186 PRO A N 1
ATOM 1464 C CA . PRO A 1 186 ? -15.698 -7.585 4.359 1.00 70.81 186 PRO A CA 1
ATOM 1465 C C . PRO A 1 186 ? -17.141 -7.166 4.023 1.00 70.81 186 PRO A C 1
ATOM 1467 O O . PRO A 1 186 ? -17.341 -6.060 3.494 1.00 70.81 186 PRO A O 1
ATOM 1470 N N . PRO A 1 187 ? -18.141 -8.029 4.295 1.00 64.62 187 PRO A N 1
ATOM 1471 C CA . PRO A 1 187 ? -19.543 -7.719 4.032 1.00 64.62 187 PRO A CA 1
ATOM 1472 C C . PRO A 1 187 ? -19.938 -6.392 4.692 1.00 64.62 187 PRO A C 1
ATOM 1474 O O . PRO A 1 187 ? -19.390 -6.013 5.727 1.00 64.62 187 PRO A O 1
ATOM 1477 N N . ALA A 1 188 ? -20.849 -5.647 4.060 1.00 59.16 188 ALA A N 1
ATOM 1478 C CA . ALA A 1 188 ? -21.341 -4.397 4.630 1.00 59.16 188 ALA A CA 1
ATOM 1479 C C . ALA A 1 188 ? -22.018 -4.669 5.988 1.00 59.16 188 ALA A C 1
ATOM 1481 O O . ALA A 1 188 ? -22.689 -5.700 6.114 1.00 59.16 188 ALA A O 1
ATOM 1482 N N . PRO A 1 189 ? -21.874 -3.771 6.982 1.00 56.59 189 PRO A N 1
ATOM 1483 C CA . PRO A 1 189 ? -22.567 -3.933 8.251 1.00 56.59 189 PRO A CA 1
ATOM 1484 C C . PRO A 1 189 ? -24.073 -3.982 7.998 1.00 56.59 189 PRO A C 1
ATOM 1486 O O . PRO A 1 189 ? -24.606 -3.200 7.203 1.00 56.59 189 PRO A O 1
ATOM 1489 N N . ALA A 1 190 ? -24.760 -4.903 8.674 1.00 45.34 190 ALA A N 1
ATOM 1490 C CA . ALA A 1 190 ? -26.213 -4.904 8.701 1.00 45.34 190 ALA A CA 1
ATOM 1491 C C . ALA A 1 190 ? -26.675 -3.557 9.266 1.00 45.34 190 ALA A C 1
ATOM 1493 O O . ALA A 1 190 ? -26.255 -3.152 10.349 1.00 45.34 190 ALA A O 1
ATOM 1494 N N . THR A 1 191 ? -27.503 -2.838 8.515 1.00 36.69 191 THR A N 1
ATOM 1495 C CA . THR A 1 191 ? -28.083 -1.576 8.961 1.00 36.69 191 THR A CA 1
ATOM 1496 C C . THR A 1 191 ? -29.008 -1.877 10.135 1.00 36.69 191 THR A C 1
ATOM 1498 O O . THR A 1 191 ? -30.139 -2.317 9.942 1.00 36.69 191 THR A O 1
ATOM 1501 N N . THR A 1 192 ? -28.531 -1.688 11.362 1.00 37.75 192 THR A N 1
ATOM 1502 C CA . THR A 1 192 ? -29.403 -1.700 12.536 1.00 37.75 192 THR A CA 1
ATOM 1503 C C . THR A 1 192 ? -30.235 -0.419 12.478 1.00 37.75 192 THR A C 1
ATOM 1505 O O . THR A 1 192 ? -29.722 0.665 12.756 1.00 37.75 192 THR A O 1
ATOM 1508 N N . SER A 1 193 ? -31.471 -0.542 11.983 1.00 35.41 193 SER A N 1
ATOM 1509 C CA . SER A 1 193 ? -32.525 0.476 12.127 1.00 35.41 193 SER A CA 1
ATOM 1510 C C . SER A 1 193 ? -33.003 0.579 13.567 1.00 35.41 193 SER A C 1
ATOM 1512 O O . SER A 1 193 ? -32.964 -0.458 14.268 1.00 35.41 193 SER A O 1
#

Foldseek 3Di:
DDDWAWADDPPCHPQVVCVVVVNDDPDPVVVVVVCVVVVQKDWDFPDDPVDTTITIDGDPVVVVVVCVVVVLDDDDDQQLQHDDLLLVLLLLQQQVCAPVAAWPVRHDVVSCCCQQPNDVVSPGHNFKHKDKDWDWDFPDDVPDDTDTDIDITIGIHGDPVNVVSCVVCVVVCCSNNVVRDRDPGDDDDDPPD

pLDDT: mean 78.91, std 13.22, range [35.41, 95.56]